Protein AF-Q96AY3-2-F1 (afdb_monomer)

Secondary structure (DSSP, 8-state):
-EEEEEEEETT--EEEETGGGTS-EE--SSSSSS-HHHHHHHTTPPTT-EEEEEE-GGGTTTTT-BS-TTTTSSS-PPPP-------------------PPPPPP----------PPPPPP----TTTT-B-TTPPEEEEEEEEE---TT---EEEEEE--SS-TT----TT-EEEEEEEEEETTS-EEEEGGGGTSPEEEETTSSSS-HHHHHHHTTPPTT-EEEEEE-GGGTTTTT-BTTB-TTPPEEEEEEEEEEE----TT-SEEESSPPPTTHHHHH-SS-SS-B-HHHHHHHHHHHHHTTSEEEPTTS-HHHHHHHHHHHH-SS-SS-B-TTT---HHHHHHHHHHH--

pLDDT: mean 82.96, std 22.29, range [25.22, 98.56]

Structure (mmCIF, N/CA/C/O backbone):
data_AF-Q96AY3-2-F1
#
_entry.id   AF-Q96AY3-2-F1
#
loop_
_atom_site.group_PDB
_atom_site.id
_atom_site.type_symbol
_atom_site.label_atom_id
_atom_site.label_alt_id
_atom_site.label_comp_id
_atom_site.label_asym_id
_atom_site.label_entity_id
_atom_site.label_seq_id
_atom_site.pdbx_PDB_ins_code
_atom_site.Cartn_x
_atom_site.Cartn_y
_atom_site.Cartn_z
_atom_site.occupancy
_atom_site.B_iso_or_equiv
_atom_site.auth_seq_id
_atom_site.auth_comp_id
_atom_site.auth_asym_id
_atom_site.auth_atom_id
_atom_site.pdbx_PDB_model_num
ATOM 1 N N . MET A 1 1 ? 14.102 4.004 -14.393 1.00 90.12 1 MET A N 1
ATOM 2 C CA . MET A 1 1 ? 13.598 4.694 -15.604 1.00 90.12 1 MET A CA 1
ATOM 3 C C . MET A 1 1 ? 12.877 3.686 -16.476 1.00 90.12 1 MET A C 1
ATOM 5 O O . MET A 1 1 ? 13.429 2.615 -16.715 1.00 90.12 1 MET A O 1
ATOM 9 N N . ARG A 1 2 ? 11.679 4.044 -16.942 1.00 91.56 2 ARG A N 1
ATOM 10 C CA . ARG A 1 2 ? 10.828 3.255 -17.833 1.00 91.56 2 ARG A CA 1
ATOM 11 C C . ARG A 1 2 ? 10.729 3.949 -19.186 1.00 91.56 2 ARG A C 1
ATOM 13 O O . ARG A 1 2 ? 10.340 5.114 -19.254 1.00 91.56 2 ARG A O 1
ATOM 20 N N . TYR A 1 3 ? 11.083 3.266 -20.269 1.00 93.38 3 TYR A N 1
ATOM 21 C CA . TYR A 1 3 ? 11.048 3.867 -21.603 1.00 93.38 3 TYR A CA 1
ATOM 22 C C . TYR A 1 3 ? 10.718 2.865 -22.706 1.00 93.38 3 TYR A C 1
ATOM 24 O O . TYR A 1 3 ? 10.969 1.665 -22.594 1.00 93.38 3 TYR A O 1
ATOM 32 N N . HIS A 1 4 ? 10.186 3.368 -23.815 1.00 94.56 4 HIS A N 1
ATOM 33 C CA . HIS A 1 4 ? 10.152 2.626 -25.066 1.00 94.56 4 HIS A CA 1
ATOM 34 C C . HIS A 1 4 ? 11.310 3.021 -25.982 1.00 94.56 4 HIS A C 1
ATOM 36 O O . HIS A 1 4 ? 11.779 4.155 -25.933 1.00 94.56 4 HIS A O 1
ATOM 42 N N . TYR A 1 5 ? 11.763 2.109 -26.843 1.00 95.25 5 TYR A N 1
ATOM 43 C CA . TYR A 1 5 ? 12.797 2.413 -27.826 1.00 95.25 5 TYR A CA 1
ATOM 44 C C . TYR A 1 5 ? 12.652 1.618 -29.123 1.00 95.25 5 TYR A C 1
ATOM 46 O O . TYR A 1 5 ? 12.090 0.523 -29.138 1.00 95.25 5 TYR A O 1
ATOM 54 N N . ASN A 1 6 ? 13.240 2.171 -30.183 1.00 95.25 6 ASN A N 1
ATOM 55 C CA . ASN A 1 6 ? 13.595 1.481 -31.422 1.00 95.25 6 ASN A CA 1
ATOM 56 C C . ASN A 1 6 ? 15.104 1.633 -31.650 1.00 95.25 6 ASN A C 1
ATOM 58 O O . ASN A 1 6 ? 15.589 2.764 -31.724 1.00 95.25 6 ASN A O 1
ATOM 62 N N . GLY A 1 7 ? 15.823 0.518 -31.749 1.00 94.69 7 GLY A N 1
ATOM 63 C CA . GLY A 1 7 ? 17.245 0.445 -32.071 1.00 94.69 7 GLY A CA 1
ATOM 64 C C . GLY A 1 7 ? 17.452 0.095 -33.542 1.00 94.69 7 GLY A C 1
ATOM 65 O O . GLY A 1 7 ? 16.872 -0.865 -34.047 1.00 94.69 7 GLY A O 1
ATOM 66 N N . SER A 1 8 ? 18.265 0.889 -34.235 1.00 94.62 8 SER A N 1
ATOM 67 C CA . SER A 1 8 ? 18.569 0.720 -35.658 1.00 94.62 8 SER A CA 1
ATOM 68 C C . SER A 1 8 ? 20.039 0.985 -35.971 1.00 94.62 8 SER A C 1
ATOM 70 O O . SER A 1 8 ? 20.708 1.732 -35.254 1.00 94.62 8 SER A O 1
ATOM 72 N N . LEU A 1 9 ? 20.547 0.382 -37.041 1.00 94.62 9 LEU A N 1
ATOM 73 C CA . LEU A 1 9 ? 21.847 0.721 -37.621 1.00 94.62 9 LEU A CA 1
ATOM 74 C C . LEU A 1 9 ? 21.761 2.057 -38.385 1.00 94.62 9 LEU A C 1
ATOM 76 O O . LEU A 1 9 ? 20.674 2.582 -38.631 1.00 94.62 9 LEU A O 1
ATOM 80 N N . MET A 1 10 ? 22.906 2.624 -38.787 1.00 92.44 10 MET A N 1
ATOM 81 C CA . MET A 1 10 ? 22.923 3.892 -39.541 1.00 92.44 10 MET A CA 1
ATOM 82 C C . MET A 1 10 ? 22.196 3.843 -40.889 1.00 92.44 10 MET A C 1
ATOM 84 O O . MET A 1 10 ? 21.736 4.883 -41.354 1.00 92.44 10 MET A O 1
ATOM 88 N N . ASP A 1 11 ? 22.080 2.665 -41.501 1.00 91.81 11 ASP A N 1
ATOM 89 C CA . ASP A 1 11 ? 21.325 2.454 -42.741 1.00 91.81 11 ASP A CA 1
ATOM 90 C C . ASP A 1 11 ? 19.802 2.345 -42.520 1.00 91.81 11 ASP A C 1
ATOM 92 O O . ASP A 1 11 ? 19.044 2.252 -43.483 1.00 91.81 11 ASP A O 1
ATOM 96 N N . GLY A 1 12 ? 19.346 2.403 -41.263 1.00 92.44 12 GLY A N 1
ATOM 97 C CA . GLY A 1 12 ? 17.942 2.296 -40.874 1.00 92.44 12 GLY A CA 1
ATOM 98 C C . GLY A 1 12 ? 17.477 0.875 -40.553 1.00 92.44 12 GLY A C 1
ATOM 99 O O . GLY A 1 12 ? 16.329 0.716 -40.138 1.00 92.44 12 GLY A O 1
ATOM 100 N N . THR A 1 13 ? 18.337 -0.140 -40.686 1.00 91.69 13 THR A N 1
ATOM 101 C CA . THR A 1 13 ? 18.004 -1.529 -40.341 1.00 91.69 13 THR A CA 1
ATOM 102 C C . THR A 1 13 ? 17.652 -1.624 -38.860 1.00 91.69 13 THR A C 1
ATOM 104 O O . THR A 1 13 ? 18.501 -1.378 -38.001 1.00 91.69 13 THR A O 1
ATOM 107 N N . LEU A 1 14 ? 16.394 -1.945 -38.552 1.00 91.69 14 LEU A N 1
ATOM 108 C CA . LEU A 1 14 ? 15.919 -2.148 -37.184 1.00 91.69 14 LEU A CA 1
ATOM 109 C C . LEU A 1 14 ? 16.492 -3.460 -36.638 1.00 91.69 14 LEU A C 1
ATOM 111 O O . LEU A 1 14 ? 16.356 -4.495 -37.284 1.00 91.69 14 LEU A O 1
ATOM 115 N N . PHE A 1 15 ? 17.082 -3.413 -35.446 1.00 90.12 15 PHE A N 1
ATOM 116 C CA . PHE A 1 15 ? 17.648 -4.593 -34.788 1.00 90.12 15 PHE A CA 1
ATOM 117 C C . PHE A 1 15 ? 16.942 -4.950 -33.471 1.00 90.12 15 PHE A C 1
ATOM 119 O O . PHE A 1 15 ? 16.908 -6.104 -33.074 1.00 90.12 15 PHE A O 1
ATOM 126 N N . ASP A 1 16 ? 16.339 -3.978 -32.777 1.00 90.12 16 ASP A N 1
ATOM 127 C CA . ASP A 1 16 ? 15.536 -4.244 -31.577 1.00 90.12 16 ASP A CA 1
ATOM 128 C C . ASP A 1 16 ? 14.473 -3.153 -31.400 1.00 90.12 16 ASP A C 1
ATOM 130 O O . ASP A 1 16 ? 14.644 -1.999 -31.801 1.00 90.12 16 ASP A O 1
ATOM 134 N N . SER A 1 17 ? 13.350 -3.507 -30.793 1.00 91.88 17 SER A N 1
ATOM 135 C CA . SER A 1 17 ? 12.282 -2.582 -30.449 1.00 91.88 17 SER A CA 1
ATOM 136 C C . SER A 1 17 ? 11.531 -3.078 -29.227 1.00 91.88 17 SER A C 1
ATOM 138 O O . SER A 1 17 ? 10.990 -4.186 -29.220 1.00 91.88 17 SER A O 1
ATOM 140 N N . SER A 1 18 ? 11.393 -2.233 -28.207 1.00 92.31 18 SER A N 1
ATOM 141 C CA . SER A 1 18 ? 10.544 -2.578 -27.063 1.00 92.31 18 SER A CA 1
ATOM 142 C C . SER A 1 18 ? 9.052 -2.576 -27.416 1.00 92.31 18 SER A C 1
ATOM 144 O O . SER A 1 18 ? 8.284 -3.331 -26.822 1.00 92.31 18 SER A O 1
ATOM 146 N N . TYR A 1 19 ? 8.639 -1.821 -28.440 1.00 90.06 19 TYR A N 1
ATOM 147 C CA . TYR A 1 19 ? 7.264 -1.854 -28.945 1.00 90.06 19 TYR A CA 1
ATOM 148 C C . TYR A 1 19 ? 6.890 -3.227 -29.512 1.00 90.06 19 TYR A C 1
ATOM 150 O O . TYR A 1 19 ? 5.775 -3.690 -29.289 1.00 90.06 19 TYR A O 1
ATOM 158 N N . SER A 1 20 ? 7.827 -3.916 -30.177 1.00 88.31 20 SER A N 1
ATOM 159 C CA . SER A 1 20 ? 7.588 -5.269 -30.709 1.00 88.31 20 SER A CA 1
A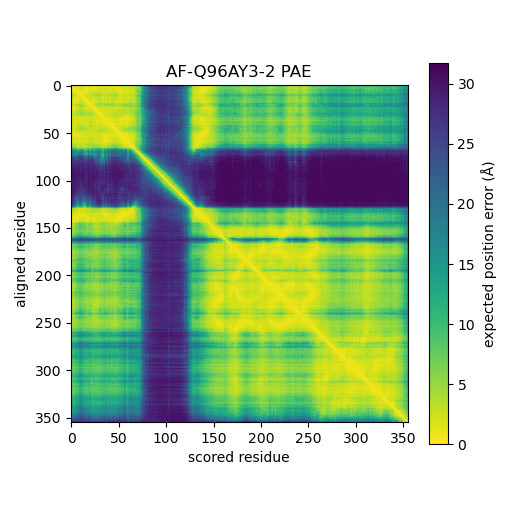TOM 160 C C . SER A 1 20 ? 7.266 -6.298 -29.617 1.00 88.31 20 SER A C 1
ATOM 162 O O . SER A 1 20 ? 6.549 -7.265 -29.860 1.00 88.31 20 SER A O 1
ATOM 164 N N . ARG A 1 21 ? 7.751 -6.056 -28.393 1.00 85.62 21 ARG A N 1
ATOM 165 C CA . ARG A 1 21 ? 7.545 -6.913 -27.219 1.00 85.62 21 ARG A CA 1
ATOM 166 C C . ARG A 1 21 ? 6.370 -6.467 -26.348 1.00 85.62 21 ARG A C 1
ATOM 168 O O . ARG A 1 21 ? 6.148 -7.072 -25.305 1.00 85.62 21 ARG A O 1
ATOM 175 N N . ASN A 1 22 ? 5.673 -5.397 -26.733 1.00 85.69 22 ASN A N 1
ATOM 176 C CA . ASN A 1 22 ? 4.565 -4.803 -25.987 1.00 85.69 22 ASN A CA 1
ATOM 177 C C . ASN A 1 22 ? 4.867 -4.565 -24.490 1.00 85.69 22 ASN A C 1
ATOM 179 O O . ASN A 1 22 ? 3.995 -4.717 -23.637 1.00 85.69 22 ASN A O 1
ATOM 183 N N . HIS A 1 23 ? 6.115 -4.220 -24.161 1.00 85.44 23 HIS A N 1
ATOM 184 C CA . HIS A 1 23 ? 6.513 -3.836 -22.808 1.00 85.44 23 HIS A CA 1
ATOM 185 C C . HIS A 1 23 ? 7.578 -2.742 -22.862 1.00 85.44 23 HIS A C 1
ATOM 187 O O . HIS A 1 23 ? 8.339 -2.625 -23.827 1.00 85.44 23 HIS A O 1
ATOM 193 N N . THR A 1 24 ? 7.618 -1.915 -21.826 1.00 89.44 24 THR A N 1
ATOM 194 C CA . THR A 1 24 ? 8.660 -0.908 -21.648 1.00 89.44 24 THR A CA 1
ATOM 195 C C . THR A 1 24 ? 9.958 -1.559 -21.212 1.00 89.44 24 THR A C 1
ATOM 197 O O . THR A 1 24 ? 9.963 -2.586 -20.546 1.00 89.44 24 THR A O 1
ATOM 200 N N . TYR A 1 25 ? 11.073 -0.927 -21.541 1.00 90.31 25 TYR A N 1
ATOM 201 C CA . TYR A 1 25 ? 12.346 -1.290 -20.962 1.00 90.31 25 TYR A CA 1
ATOM 202 C C . TYR A 1 25 ? 12.570 -0.519 -19.659 1.00 90.31 25 TYR A C 1
ATOM 204 O O . TYR A 1 25 ? 12.457 0.711 -19.635 1.00 90.31 25 TYR A O 1
ATOM 212 N N . ASN A 1 26 ? 12.888 -1.248 -18.590 1.00 89.00 26 ASN A N 1
ATOM 213 C CA . ASN A 1 26 ? 13.019 -0.708 -17.241 1.00 89.00 26 ASN A CA 1
ATOM 214 C C . ASN A 1 26 ? 14.464 -0.912 -16.767 1.00 89.00 26 ASN A C 1
ATOM 216 O O . ASN A 1 26 ? 14.963 -2.033 -16.771 1.00 89.00 26 ASN A O 1
ATOM 220 N N . THR A 1 27 ? 15.149 0.163 -16.373 1.00 88.94 27 THR A 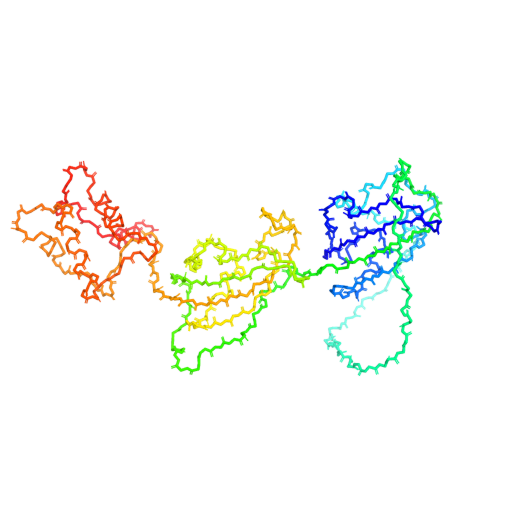N 1
ATOM 221 C CA . THR A 1 27 ? 16.542 0.097 -15.888 1.00 88.94 27 THR A CA 1
ATOM 222 C C . THR A 1 27 ? 16.879 1.241 -14.936 1.00 88.94 27 THR A C 1
ATOM 224 O O . THR A 1 27 ? 16.192 2.269 -14.901 1.00 88.94 27 THR A O 1
ATOM 227 N N . TYR A 1 28 ? 17.988 1.099 -14.216 1.00 87.94 28 TYR A N 1
ATOM 228 C CA . TYR A 1 28 ? 18.661 2.197 -13.529 1.00 87.94 28 TYR A CA 1
ATOM 229 C C . TYR A 1 28 ? 19.645 2.883 -14.483 1.00 87.94 28 TYR A C 1
ATOM 231 O O . TYR A 1 28 ? 20.376 2.206 -15.208 1.00 87.94 28 TYR A O 1
ATOM 239 N N . ILE A 1 29 ? 19.645 4.217 -14.480 1.00 90.44 29 ILE A N 1
ATOM 240 C CA . ILE A 1 29 ? 20.581 5.041 -15.255 1.00 90.44 29 ILE A CA 1
ATOM 241 C C . ILE A 1 29 ? 21.778 5.398 -14.369 1.00 90.44 29 ILE A C 1
ATOM 243 O O . ILE A 1 29 ? 21.609 5.706 -13.190 1.00 90.44 29 ILE A O 1
ATOM 247 N N . GLY A 1 30 ? 22.982 5.338 -14.928 1.00 88.25 30 GLY A N 1
ATOM 248 C CA . GLY A 1 30 ? 24.260 5.596 -14.267 1.00 88.25 30 GLY A CA 1
ATOM 249 C C . GLY A 1 30 ? 24.847 4.397 -13.520 1.00 88.25 30 GLY A C 1
ATOM 250 O O . GLY A 1 30 ? 25.863 4.552 -12.847 1.00 88.25 30 GLY A O 1
ATOM 251 N N . GLN A 1 31 ? 24.227 3.214 -13.606 1.00 87.62 31 GLN A N 1
ATOM 252 C CA . GLN A 1 31 ? 24.682 2.001 -12.906 1.00 87.62 31 GLN A CA 1
ATOM 253 C C . GLN A 1 31 ? 25.376 0.980 -13.821 1.00 87.62 31 GLN A C 1
ATOM 255 O O . GLN A 1 31 ? 25.806 -0.069 -13.346 1.00 87.62 31 GLN A O 1
ATOM 260 N N . GLY A 1 32 ? 25.506 1.259 -15.124 1.00 88.06 32 GLY A N 1
ATOM 261 C CA . GLY A 1 32 ? 26.183 0.349 -16.055 1.00 88.06 32 GLY A CA 1
ATOM 262 C C . GLY A 1 32 ? 25.414 -0.943 -16.364 1.00 88.06 32 GLY A C 1
ATOM 263 O O . GLY A 1 32 ? 26.021 -1.938 -16.761 1.00 88.06 32 GLY A O 1
ATOM 264 N N . TYR A 1 33 ? 24.086 -0.943 -16.194 1.00 87.38 33 TYR A N 1
ATOM 265 C CA . TYR A 1 33 ? 23.218 -2.065 -16.588 1.00 87.38 33 TYR A CA 1
ATOM 266 C C . TYR A 1 33 ? 22.909 -2.108 -18.088 1.00 87.38 33 TYR A C 1
ATOM 268 O O . TYR A 1 33 ? 22.440 -3.126 -18.588 1.00 87.38 33 TYR A O 1
ATOM 276 N N . ILE A 1 34 ? 23.175 -1.016 -18.804 1.00 91.69 34 ILE A N 1
ATOM 277 C CA . ILE A 1 34 ? 22.989 -0.893 -20.252 1.00 91.69 34 ILE A CA 1
ATOM 278 C C . ILE A 1 34 ? 24.291 -0.444 -20.914 1.00 91.69 34 ILE A C 1
ATOM 280 O O . ILE A 1 34 ? 25.249 -0.065 -20.236 1.00 91.69 34 ILE A O 1
ATOM 284 N N . ILE A 1 35 ? 24.333 -0.474 -22.249 1.00 93.31 35 ILE A N 1
ATOM 285 C CA . ILE A 1 35 ? 25.505 -0.013 -22.999 1.00 93.31 35 ILE A CA 1
ATOM 286 C C . ILE A 1 35 ? 25.870 1.438 -22.617 1.00 93.31 35 ILE A C 1
ATOM 288 O O . ILE A 1 35 ? 24.965 2.273 -22.490 1.00 93.31 35 ILE A O 1
ATOM 292 N N . PRO A 1 36 ? 27.169 1.774 -22.467 1.00 94.75 36 PRO A N 1
ATOM 293 C CA . PRO A 1 36 ? 27.601 3.071 -21.942 1.00 94.75 36 PRO A CA 1
ATOM 294 C C . PRO A 1 36 ? 26.998 4.283 -22.659 1.00 94.75 36 PRO A C 1
ATOM 296 O O . PRO A 1 36 ? 26.671 5.279 -22.023 1.00 94.75 36 PRO A O 1
ATOM 299 N N . GLY A 1 37 ? 26.815 4.203 -23.979 1.00 95.81 37 GLY A N 1
ATOM 300 C CA . GLY A 1 37 ? 26.266 5.308 -24.764 1.00 95.81 37 GLY A CA 1
ATOM 301 C C . GLY A 1 37 ? 24.780 5.550 -24.531 1.00 95.81 37 GLY A C 1
ATOM 302 O O . GLY A 1 37 ? 24.332 6.689 -24.626 1.00 95.81 37 GLY A O 1
ATOM 303 N N . MET A 1 38 ? 24.019 4.508 -24.189 1.00 95.19 38 MET A N 1
ATOM 304 C CA . MET A 1 38 ? 22.623 4.666 -23.787 1.00 95.19 38 MET A CA 1
ATOM 305 C C . MET A 1 38 ? 22.556 5.235 -22.371 1.00 95.19 38 MET A C 1
ATOM 307 O O . MET A 1 38 ? 21.770 6.142 -22.120 1.00 95.19 38 MET A O 1
ATOM 311 N N . ASP A 1 39 ? 23.423 4.759 -21.473 1.00 94.44 39 ASP A N 1
ATOM 312 C CA . ASP A 1 39 ? 23.485 5.250 -20.096 1.00 94.44 39 ASP A CA 1
ATOM 313 C C . ASP A 1 39 ? 23.806 6.752 -20.057 1.00 94.44 39 ASP A C 1
ATOM 315 O O . ASP A 1 39 ? 23.098 7.528 -19.423 1.00 94.44 39 ASP A O 1
ATOM 319 N N . GLN A 1 40 ? 24.802 7.188 -20.836 1.00 94.88 40 GLN A N 1
ATOM 320 C CA . GLN A 1 40 ? 25.116 8.607 -21.034 1.00 94.88 40 GLN A CA 1
ATOM 321 C C . GLN A 1 40 ? 23.988 9.354 -21.758 1.00 94.88 40 GLN A C 1
ATOM 323 O O . GLN A 1 40 ? 23.612 10.450 -21.354 1.00 94.88 40 GLN A O 1
ATOM 328 N N . GLY A 1 41 ? 23.428 8.769 -22.820 1.00 94.88 41 GLY A N 1
ATOM 329 C CA . GLY A 1 41 ? 22.408 9.411 -23.648 1.00 94.88 41 GLY A CA 1
ATOM 330 C C . GLY A 1 41 ? 21.069 9.639 -22.942 1.00 94.88 41 GLY A C 1
ATOM 331 O O . GLY A 1 41 ? 20.315 10.520 -23.356 1.00 94.88 41 GLY A O 1
ATOM 332 N N . LEU A 1 42 ? 20.768 8.885 -21.882 1.00 94.62 42 LEU A N 1
ATOM 333 C CA . LEU A 1 42 ? 19.544 9.018 -21.082 1.00 94.62 42 LEU A CA 1
ATOM 334 C C . LEU A 1 42 ? 19.709 9.892 -19.834 1.00 94.62 42 LEU A C 1
ATOM 336 O O . LEU A 1 42 ? 18.709 10.251 -19.211 1.00 94.62 42 LEU A O 1
ATOM 340 N N . GLN A 1 43 ? 20.933 10.280 -19.473 1.00 92.81 43 GLN A N 1
ATOM 341 C CA . GLN A 1 43 ? 21.139 11.241 -18.390 1.00 92.81 43 GLN A CA 1
ATOM 342 C C . GLN A 1 43 ? 20.462 12.579 -18.724 1.00 92.81 43 GLN A C 1
ATOM 344 O O . GLN A 1 43 ? 20.509 13.066 -19.857 1.00 92.81 43 GLN A O 1
ATOM 349 N N . GLY A 1 44 ? 19.773 13.151 -17.734 1.00 91.69 44 GLY A N 1
ATOM 350 C CA . GLY A 1 44 ? 19.028 14.402 -17.890 1.00 91.69 44 GLY A CA 1
ATOM 351 C C . GLY A 1 44 ? 17.836 14.324 -18.850 1.00 91.69 44 GLY A C 1
ATOM 352 O O . GLY A 1 44 ? 17.440 15.351 -19.391 1.00 91.69 44 GLY A O 1
ATOM 353 N N . ALA A 1 45 ? 17.301 13.133 -19.139 1.00 93.00 45 ALA A N 1
ATOM 354 C CA . ALA A 1 45 ? 16.051 13.008 -19.887 1.00 93.00 45 ALA A CA 1
ATOM 355 C C . ALA A 1 45 ? 14.833 13.366 -19.027 1.00 93.00 45 ALA A C 1
ATOM 357 O O . ALA A 1 45 ? 14.753 12.979 -17.860 1.00 93.00 45 ALA A O 1
ATOM 358 N N . CYS A 1 46 ? 13.877 14.080 -19.617 1.00 90.38 46 CYS A N 1
ATOM 359 C CA . CYS A 1 46 ? 12.617 14.432 -18.971 1.00 90.38 46 CYS A CA 1
ATOM 360 C C . CYS A 1 46 ? 11.537 13.359 -19.196 1.00 90.38 46 CYS A C 1
ATOM 362 O O . CYS A 1 46 ? 11.552 12.619 -20.180 1.00 90.38 46 CYS A O 1
ATOM 364 N N . MET A 1 47 ? 10.554 13.306 -18.293 1.00 89.00 47 MET A N 1
ATOM 365 C CA . MET A 1 47 ? 9.321 12.531 -18.489 1.00 89.00 47 MET A CA 1
ATOM 366 C C . MET A 1 47 ? 8.627 12.938 -19.793 1.00 89.00 47 MET A C 1
ATOM 368 O O . MET A 1 47 ? 8.511 14.127 -20.086 1.00 89.00 47 MET A O 1
ATOM 372 N N . GLY A 1 48 ? 8.186 11.956 -20.582 1.00 89.38 48 GLY A N 1
ATOM 373 C CA . GLY A 1 48 ? 7.559 12.171 -21.889 1.00 89.38 48 GLY A CA 1
ATOM 374 C C . GLY A 1 48 ? 8.524 12.574 -23.012 1.00 89.38 48 GLY A C 1
ATOM 375 O O . GLY A 1 48 ? 8.106 12.700 -24.166 1.00 89.38 48 GLY A O 1
ATOM 376 N N . GLU A 1 49 ? 9.814 12.776 -22.725 1.00 93.69 49 GLU A N 1
ATOM 377 C CA . GLU A 1 49 ? 10.780 13.195 -23.736 1.00 93.69 49 GLU A CA 1
ATOM 378 C C . GLU A 1 49 ? 10.985 12.104 -24.795 1.00 93.69 49 GLU A C 1
ATOM 380 O O . GLU A 1 49 ? 11.131 10.912 -24.499 1.00 93.69 49 GLU A O 1
ATOM 385 N N . ARG A 1 50 ? 11.054 12.530 -26.059 1.00 96.06 50 ARG A N 1
ATOM 386 C CA . ARG A 1 50 ? 11.534 11.699 -27.162 1.00 96.06 50 ARG A CA 1
ATOM 387 C C . ARG A 1 50 ? 12.940 12.122 -27.548 1.00 96.06 50 ARG A C 1
ATOM 389 O O . ARG A 1 50 ? 13.148 13.258 -27.963 1.00 96.06 50 ARG A O 1
ATOM 396 N N . ARG A 1 51 ? 13.888 11.193 -27.468 1.00 95.56 51 ARG A N 1
ATOM 397 C CA . ARG A 1 51 ? 15.310 11.454 -27.703 1.00 95.56 51 ARG A CA 1
ATOM 398 C C . ARG A 1 51 ? 15.853 10.522 -28.780 1.00 95.56 51 ARG A C 1
ATOM 400 O O . ARG A 1 51 ? 15.595 9.322 -28.756 1.00 95.56 51 ARG A O 1
ATOM 407 N N . ARG A 1 52 ? 16.624 11.066 -29.724 1.00 97.38 52 ARG A N 1
ATOM 408 C CA . ARG A 1 52 ? 17.403 10.278 -30.688 1.00 97.38 52 ARG A CA 1
ATOM 409 C C . ARG A 1 52 ? 18.858 10.246 -30.239 1.00 97.38 52 ARG A C 1
ATOM 411 O O . ARG A 1 52 ? 19.518 11.280 -30.228 1.00 97.38 52 ARG A O 1
ATOM 418 N N . ILE A 1 53 ? 19.355 9.067 -29.893 1.00 97.00 53 ILE A N 1
ATOM 419 C CA . ILE A 1 53 ? 20.701 8.853 -29.361 1.00 97.00 53 ILE A CA 1
ATOM 420 C C . ILE A 1 53 ? 21.519 8.129 -30.432 1.00 97.00 53 ILE A C 1
ATOM 422 O O . ILE A 1 53 ? 21.148 7.042 -30.870 1.00 97.00 53 ILE A O 1
ATOM 426 N N . THR A 1 54 ? 22.618 8.746 -30.870 1.00 97.69 54 THR A N 1
ATOM 427 C CA . THR A 1 54 ? 23.573 8.139 -31.810 1.00 97.69 54 THR A CA 1
ATOM 428 C C . THR A 1 54 ? 24.788 7.670 -31.024 1.00 97.69 54 THR A C 1
ATOM 430 O O . THR A 1 54 ? 25.480 8.488 -30.423 1.00 97.69 54 THR A O 1
ATOM 433 N N . ILE A 1 55 ? 25.027 6.361 -31.003 1.00 96.81 55 ILE A N 1
ATOM 434 C CA . ILE A 1 55 ? 26.025 5.729 -30.142 1.00 96.81 55 ILE A CA 1
ATOM 435 C C . ILE A 1 55 ? 27.181 5.200 -31.000 1.00 96.81 55 ILE A C 1
ATOM 437 O O . ILE A 1 55 ? 26.963 4.302 -31.821 1.00 96.81 55 ILE A O 1
ATOM 441 N N . PRO A 1 56 ? 28.411 5.718 -30.826 1.00 97.38 56 PRO A N 1
ATOM 442 C CA . PRO A 1 56 ? 29.583 5.190 -31.509 1.00 97.38 56 PRO A CA 1
ATOM 443 C C . PRO A 1 56 ? 29.973 3.805 -30.961 1.00 97.38 56 PRO A C 1
ATOM 445 O O . PRO A 1 56 ? 29.657 3.486 -29.812 1.00 97.38 56 PRO A O 1
ATOM 448 N N . PRO A 1 57 ? 30.732 2.992 -31.719 1.00 94.88 57 PRO A N 1
ATOM 449 C CA . PRO A 1 57 ? 30.964 1.589 -31.369 1.00 94.88 57 PRO A CA 1
ATOM 450 C C . PRO A 1 57 ? 31.618 1.377 -30.000 1.00 94.88 57 PRO A C 1
ATOM 452 O O . PRO A 1 57 ? 31.249 0.454 -29.279 1.00 94.88 57 PRO A O 1
ATOM 455 N N . HIS A 1 58 ? 32.545 2.256 -29.602 1.00 95.25 58 HIS A N 1
ATOM 456 C CA . HIS A 1 58 ? 33.250 2.179 -28.314 1.00 95.25 58 HIS A CA 1
ATOM 457 C C . HIS A 1 58 ? 32.348 2.429 -27.089 1.00 95.25 58 HIS A C 1
ATOM 459 O O . HIS A 1 58 ? 32.752 2.128 -25.970 1.00 95.25 58 HIS A O 1
ATOM 465 N N . LEU A 1 59 ? 31.134 2.954 -27.292 1.00 95.56 59 LEU A N 1
ATOM 466 C CA . LEU A 1 59 ? 30.090 3.104 -26.271 1.00 95.56 59 LEU A CA 1
ATOM 467 C C . LEU A 1 59 ? 28.932 2.098 -26.459 1.00 95.56 59 LEU A C 1
ATOM 469 O O . LEU A 1 59 ? 27.913 2.202 -25.773 1.00 95.56 59 LEU A O 1
ATOM 473 N N . ALA A 1 60 ? 29.079 1.145 -27.387 1.00 93.94 60 ALA A N 1
ATOM 474 C CA . ALA A 1 60 ? 28.126 0.083 -27.713 1.00 93.94 60 ALA A CA 1
ATOM 475 C C . ALA A 1 60 ? 28.807 -1.304 -27.669 1.00 93.94 60 ALA A C 1
ATOM 477 O O . ALA A 1 60 ? 29.280 -1.711 -26.612 1.00 93.94 60 ALA A O 1
ATOM 478 N N . TYR A 1 61 ? 28.858 -2.032 -28.795 1.00 91.81 61 TYR A N 1
ATOM 479 C CA . TYR A 1 61 ? 29.371 -3.412 -28.891 1.00 91.81 61 TYR A CA 1
ATOM 480 C C . TYR A 1 61 ? 30.813 -3.513 -29.431 1.00 91.81 61 TYR A C 1
ATOM 482 O O . TYR A 1 61 ? 31.297 -4.602 -29.738 1.00 91.81 61 TYR A O 1
ATOM 490 N N . GLY A 1 62 ? 31.518 -2.384 -29.539 1.00 91.94 62 GLY A N 1
ATOM 491 C CA . GLY A 1 62 ? 32.928 -2.328 -29.923 1.00 91.94 62 GLY A CA 1
ATOM 492 C C . GLY A 1 62 ? 33.222 -2.839 -31.336 1.00 91.94 62 GLY A C 1
ATOM 493 O O . GLY A 1 62 ? 32.351 -2.898 -32.203 1.00 91.94 62 GLY A O 1
ATOM 494 N N . GLU A 1 63 ? 34.481 -3.204 -31.568 1.00 93.38 63 GLU A N 1
ATOM 495 C CA . GLU A 1 63 ? 34.972 -3.684 -32.869 1.00 93.38 63 GLU A CA 1
ATOM 496 C C . GLU A 1 63 ? 34.448 -5.076 -33.241 1.00 93.38 63 GLU A C 1
ATOM 498 O O . GLU A 1 63 ? 34.391 -5.409 -34.420 1.00 93.38 63 GLU A O 1
ATOM 503 N N . ASN A 1 64 ? 34.028 -5.875 -32.255 1.00 90.75 64 ASN A N 1
ATOM 504 C CA . ASN A 1 64 ? 33.560 -7.244 -32.480 1.00 90.75 64 ASN A CA 1
ATOM 505 C C . ASN A 1 64 ? 32.063 -7.318 -32.808 1.00 90.75 64 ASN A C 1
ATOM 507 O O . ASN A 1 64 ? 31.645 -8.231 -33.518 1.00 90.75 64 ASN A O 1
ATOM 511 N N . GLY A 1 65 ? 31.258 -6.370 -32.318 1.00 89.69 65 GLY A N 1
ATOM 512 C CA . GLY A 1 65 ? 29.806 -6.442 -32.448 1.00 89.69 65 GLY A CA 1
ATOM 513 C C . GLY A 1 65 ? 29.203 -7.526 -31.548 1.00 89.69 65 GLY A C 1
ATOM 514 O O . GLY A 1 65 ? 29.819 -7.962 -30.575 1.00 89.69 65 GLY A O 1
ATOM 515 N N . THR A 1 66 ? 27.982 -7.959 -31.858 1.00 87.81 66 THR A N 1
ATOM 516 C CA . THR A 1 66 ? 27.335 -9.099 -31.192 1.00 87.81 66 THR A CA 1
ATOM 517 C C . THR A 1 66 ? 26.428 -9.853 -32.160 1.00 87.81 66 THR A C 1
ATOM 519 O O . THR A 1 66 ? 25.730 -9.244 -32.966 1.00 87.81 66 THR A O 1
ATOM 522 N N . ASP A 1 67 ? 26.406 -11.180 -32.051 1.00 82.12 67 ASP A N 1
ATOM 523 C CA . ASP A 1 67 ? 25.455 -12.050 -32.759 1.00 82.12 67 ASP A CA 1
ATOM 524 C C . ASP A 1 67 ? 24.160 -12.277 -31.954 1.00 82.12 67 ASP A C 1
ATOM 526 O O . ASP A 1 67 ? 23.319 -13.094 -32.324 1.00 82.12 67 ASP A O 1
ATOM 530 N N . SER A 1 68 ? 24.015 -11.623 -30.799 1.00 72.06 68 SER A N 1
ATOM 531 C CA . SER A 1 68 ? 22.849 -11.772 -29.928 1.00 72.06 68 SER A CA 1
ATOM 532 C C . SER A 1 68 ? 22.573 -10.483 -29.162 1.00 72.06 68 SER A C 1
ATOM 534 O O . SER A 1 68 ? 23.353 -10.071 -28.293 1.00 72.06 68 SER A O 1
ATOM 536 N N . ILE A 1 69 ? 21.420 -9.869 -29.425 1.00 67.25 69 ILE A N 1
ATOM 537 C CA . ILE A 1 69 ? 20.900 -8.716 -28.673 1.00 67.25 69 ILE A CA 1
ATOM 538 C C . ILE A 1 69 ? 20.190 -9.218 -27.402 1.00 67.25 69 ILE A C 1
ATOM 540 O O . ILE A 1 69 ? 19.038 -8.925 -27.117 1.00 67.25 69 ILE A O 1
ATOM 544 N N . GLY A 1 70 ? 20.893 -10.030 -26.610 1.00 54.84 70 GLY A N 1
ATOM 545 C CA . GLY A 1 70 ? 20.427 -10.451 -25.283 1.00 54.84 70 GLY A CA 1
ATOM 546 C C . GLY A 1 70 ? 20.778 -9.432 -24.199 1.00 54.84 70 GLY A C 1
ATOM 547 O O . GLY A 1 70 ? 20.093 -9.327 -23.192 1.00 54.84 70 GLY A O 1
ATOM 548 N N . PHE A 1 71 ? 21.825 -8.629 -24.414 1.00 49.25 71 PHE A N 1
ATOM 549 C CA . PHE A 1 71 ? 22.415 -7.779 -23.372 1.00 49.25 71 PHE A CA 1
ATOM 550 C C . PHE A 1 71 ? 21.669 -6.484 -23.072 1.00 49.25 71 PHE A C 1
ATOM 552 O O . PHE A 1 71 ? 22.007 -5.814 -22.101 1.00 49.25 71 PHE A O 1
ATOM 559 N N . LEU A 1 72 ? 20.641 -6.137 -23.847 1.00 51.88 72 LEU A N 1
ATOM 560 C CA . LEU A 1 72 ? 19.699 -5.146 -23.347 1.00 51.88 72 LEU A CA 1
ATOM 561 C C . LEU A 1 72 ? 18.819 -5.773 -22.261 1.00 51.88 72 LEU A C 1
ATOM 563 O O . LEU A 1 72 ? 18.388 -5.056 -21.390 1.00 51.88 72 LEU A O 1
ATOM 567 N N . GLN A 1 73 ? 18.620 -7.086 -22.171 1.00 44.50 73 GLN A N 1
ATOM 568 C CA . GLN A 1 73 ? 17.749 -7.693 -21.158 1.00 44.50 73 GLN A CA 1
ATOM 569 C C . GLN A 1 73 ? 18.479 -7.950 -19.823 1.00 44.50 73 GLN A C 1
ATOM 571 O O . GLN A 1 73 ? 18.879 -9.065 -19.527 1.00 44.50 73 GLN A O 1
ATOM 576 N N . GLY A 1 74 ? 18.666 -6.902 -19.015 1.00 32.44 74 GLY A N 1
ATOM 577 C CA . GLY A 1 74 ? 18.488 -6.912 -17.550 1.00 32.44 74 GLY A CA 1
ATOM 578 C C . GLY A 1 74 ? 19.123 -7.990 -16.652 1.00 32.44 74 GLY A C 1
ATOM 579 O O . GLY A 1 74 ? 18.680 -8.113 -15.515 1.00 32.44 74 GLY A O 1
ATOM 580 N N . SER A 1 75 ? 20.132 -8.762 -17.065 1.00 29.05 75 SER A N 1
ATOM 581 C CA . SER A 1 75 ? 20.747 -9.759 -16.171 1.00 29.05 75 SER A CA 1
ATOM 582 C C . SER A 1 75 ? 22.254 -9.931 -16.382 1.00 29.05 75 SER A C 1
ATOM 584 O O . SER A 1 75 ? 22.705 -10.970 -16.854 1.00 29.05 75 SER A O 1
ATOM 586 N N . ALA A 1 76 ? 23.022 -8.890 -16.049 1.00 32.56 76 ALA A N 1
ATOM 587 C CA . ALA A 1 76 ? 24.369 -8.916 -15.449 1.00 32.56 76 ALA A CA 1
ATOM 588 C C . ALA A 1 76 ? 25.095 -7.594 -15.766 1.00 32.56 76 ALA A C 1
ATOM 590 O O . ALA A 1 76 ? 25.074 -7.161 -16.919 1.00 32.56 76 ALA A O 1
ATOM 591 N N . PRO A 1 77 ? 25.785 -6.962 -14.798 1.00 34.06 77 PRO A N 1
ATOM 592 C CA . PRO A 1 77 ? 26.633 -5.818 -15.100 1.00 34.06 77 PRO A CA 1
ATOM 593 C C . PRO A 1 77 ? 27.743 -6.254 -16.064 1.00 34.06 77 PRO A C 1
ATOM 595 O O . PRO A 1 77 ? 28.376 -7.300 -15.871 1.00 34.06 77 PRO A O 1
ATOM 598 N N . LEU A 1 78 ? 28.001 -5.446 -17.095 1.00 34.28 78 LEU A N 1
ATOM 599 C CA . LEU A 1 78 ? 29.202 -5.602 -17.909 1.00 34.28 78 LEU A CA 1
ATOM 600 C C . LEU A 1 78 ? 30.411 -5.557 -16.964 1.00 34.28 78 LEU A C 1
ATOM 602 O O . LEU A 1 78 ? 30.576 -4.607 -16.196 1.00 34.28 78 LEU A O 1
ATOM 606 N N . ARG A 1 79 ? 31.258 -6.598 -16.984 1.00 32.56 79 ARG A N 1
ATOM 607 C CA . ARG A 1 79 ? 32.532 -6.561 -16.250 1.00 32.56 79 ARG A CA 1
ATOM 608 C C . ARG A 1 79 ? 33.296 -5.318 -16.716 1.00 32.56 79 ARG A C 1
ATOM 610 O O . ARG A 1 79 ? 33.397 -5.123 -17.929 1.00 32.56 79 ARG A O 1
ATOM 617 N N . PRO A 1 80 ? 33.845 -4.495 -15.806 1.00 30.80 80 PRO A N 1
ATOM 618 C CA . PRO A 1 80 ? 34.587 -3.316 -16.214 1.00 30.80 80 PRO A CA 1
ATOM 619 C C . PRO A 1 80 ? 35.738 -3.746 -17.123 1.00 30.80 80 PRO A C 1
ATOM 621 O O . PRO A 1 80 ? 36.493 -4.670 -16.802 1.00 30.80 80 PRO A O 1
ATOM 624 N N . PHE A 1 81 ? 35.843 -3.086 -18.274 1.00 30.75 81 PHE A N 1
ATOM 625 C CA . PHE A 1 81 ? 36.951 -3.257 -19.199 1.00 30.75 81 PHE A CA 1
ATOM 626 C C . PHE A 1 81 ? 38.240 -2.874 -18.455 1.00 30.75 81 PHE A C 1
ATOM 628 O O . PHE A 1 81 ? 38.436 -1.717 -18.087 1.00 30.75 81 PHE A O 1
ATOM 635 N N . ARG A 1 82 ? 39.101 -3.856 -18.159 1.00 28.45 82 ARG A N 1
ATOM 636 C CA . ARG A 1 82 ? 40.431 -3.613 -17.584 1.00 28.45 82 ARG A CA 1
ATOM 637 C C . ARG A 1 82 ? 41.316 -3.012 -18.675 1.00 28.45 82 ARG A C 1
ATOM 639 O O . ARG A 1 82 ? 41.899 -3.752 -19.461 1.00 28.45 82 ARG A O 1
ATOM 646 N N . SER A 1 83 ? 41.452 -1.690 -18.707 1.00 34.38 83 SER A N 1
ATOM 647 C CA . SER A 1 83 ? 42.639 -1.070 -19.298 1.00 34.38 83 SER A CA 1
ATOM 648 C C . SER A 1 83 ? 43.810 -1.279 -18.338 1.00 34.38 83 SER A C 1
ATOM 650 O O . SER A 1 83 ? 43.736 -0.906 -17.165 1.00 34.38 83 SER A O 1
ATOM 652 N N . GLY A 1 84 ? 44.850 -1.953 -18.821 1.00 32.66 84 GLY A N 1
ATOM 653 C CA . GLY A 1 84 ? 46.073 -2.208 -18.077 1.00 32.66 84 GLY A CA 1
ATOM 654 C C . GLY A 1 84 ? 46.895 -0.949 -17.787 1.00 32.66 84 GLY A C 1
ATOM 655 O O . GLY A 1 84 ? 46.804 0.047 -18.495 1.00 32.66 84 GLY A O 1
ATOM 656 N N . GLU A 1 85 ? 47.724 -1.108 -16.752 1.00 31.02 85 GLU A N 1
ATOM 657 C CA . GLU A 1 85 ? 49.021 -0.462 -16.502 1.00 31.02 85 GLU A CA 1
ATOM 658 C C . GLU A 1 85 ? 49.060 1.014 -16.054 1.00 31.02 85 GLU A C 1
ATOM 660 O O . GLU A 1 85 ? 48.843 1.940 -16.827 1.00 31.02 85 GLU A O 1
ATOM 665 N N . GLY A 1 86 ? 49.478 1.218 -14.790 1.00 32.66 86 GLY A N 1
ATOM 666 C CA . GLY A 1 86 ? 50.154 2.447 -14.347 1.00 32.66 86 GLY A CA 1
ATOM 667 C C . GLY A 1 86 ? 49.680 3.069 -13.026 1.00 32.66 86 GLY A C 1
ATOM 668 O O . GLY A 1 86 ? 49.054 4.120 -13.033 1.00 32.66 86 GLY A O 1
ATOM 669 N N . GLN A 1 87 ? 50.033 2.477 -11.881 1.00 30.16 87 GLN A N 1
ATOM 670 C CA . GLN A 1 87 ? 50.124 3.177 -10.580 1.00 30.16 87 GLN A CA 1
ATOM 671 C C . GLN A 1 87 ? 51.591 3.646 -10.379 1.00 30.16 87 GLN A C 1
ATOM 673 O O . GLN A 1 87 ? 52.470 2.984 -10.937 1.00 30.16 87 GLN A O 1
ATOM 678 N N . PRO A 1 88 ? 51.914 4.711 -9.598 1.00 36.47 88 PRO A N 1
ATOM 679 C CA . PRO A 1 88 ? 51.689 4.668 -8.150 1.00 36.47 88 PRO A CA 1
ATOM 680 C C . PRO A 1 88 ? 51.353 5.990 -7.416 1.00 36.47 88 PRO A C 1
ATOM 682 O O . PRO A 1 88 ? 51.486 7.108 -7.898 1.00 36.47 88 PRO A O 1
ATOM 685 N N . SER A 1 89 ? 50.923 5.743 -6.181 1.00 32.94 89 SER A N 1
ATOM 686 C CA . SER A 1 89 ? 50.578 6.561 -5.012 1.00 32.94 89 SER A CA 1
ATOM 687 C C . SER A 1 89 ? 51.474 7.744 -4.612 1.00 32.94 89 SER A C 1
ATOM 689 O O . SER A 1 89 ? 52.693 7.611 -4.620 1.00 32.94 89 SER A O 1
ATOM 691 N N . LEU A 1 90 ? 50.831 8.792 -4.073 1.00 40.59 90 LEU A N 1
ATOM 692 C CA . LEU A 1 90 ? 51.198 9.710 -2.962 1.00 40.59 90 LEU A CA 1
ATOM 693 C C . LEU A 1 90 ? 50.028 10.720 -2.876 1.00 40.59 90 LEU A C 1
ATOM 695 O O . LEU A 1 90 ? 49.537 11.131 -3.915 1.00 40.59 90 LEU A O 1
ATOM 699 N N . GLY A 1 91 ? 49.456 11.184 -1.771 1.00 36.47 91 GLY A N 1
ATOM 700 C CA . GLY A 1 91 ? 49.682 11.135 -0.337 1.00 36.47 91 GLY A CA 1
ATOM 701 C C . GLY A 1 91 ? 48.546 11.971 0.301 1.00 36.47 91 GLY A C 1
ATOM 702 O O . GLY A 1 91 ? 47.842 12.705 -0.382 1.00 36.47 91 GLY A O 1
ATOM 703 N N . ARG A 1 92 ? 48.335 11.753 1.593 1.00 32.78 92 ARG A N 1
ATOM 704 C CA . ARG A 1 92 ? 47.171 12.036 2.456 1.00 32.78 92 ARG A CA 1
ATOM 705 C C . ARG A 1 92 ? 46.860 13.527 2.747 1.00 32.78 92 ARG A C 1
ATOM 707 O O . ARG A 1 92 ? 47.722 14.374 2.573 1.00 32.78 92 ARG A O 1
ATOM 714 N N . GLU A 1 93 ? 45.680 13.717 3.366 1.00 36.59 93 GLU A N 1
ATOM 715 C CA . GLU A 1 93 ? 45.107 14.898 4.072 1.00 36.59 93 GLU A CA 1
ATOM 716 C C . GLU A 1 93 ? 44.265 15.832 3.183 1.00 36.59 93 GLU A C 1
ATOM 718 O O . GLU A 1 93 ? 44.701 16.243 2.124 1.00 36.59 93 GLU A O 1
ATOM 723 N N . GLY A 1 94 ? 43.021 16.215 3.479 1.00 32.72 94 GLY A N 1
ATOM 724 C CA . GLY A 1 94 ? 42.176 16.150 4.671 1.00 32.72 94 GLY A CA 1
ATOM 725 C C . GLY A 1 94 ? 41.345 17.443 4.677 1.00 32.72 94 GLY A C 1
ATOM 726 O O . GLY A 1 94 ? 41.926 18.520 4.669 1.00 32.72 94 GLY A O 1
ATOM 727 N N . GLY A 1 95 ? 40.009 17.377 4.645 1.00 33.84 95 GLY A N 1
ATOM 728 C CA . GLY A 1 95 ? 39.184 18.592 4.721 1.00 33.84 95 GLY A CA 1
ATOM 729 C C . GLY A 1 95 ? 37.735 18.409 4.280 1.00 33.84 95 GLY A C 1
ATOM 730 O O . GLY A 1 95 ? 37.429 18.457 3.095 1.00 33.84 95 GLY A O 1
ATOM 731 N N . TYR A 1 96 ? 36.846 18.226 5.256 1.00 30.39 96 TYR A N 1
ATOM 732 C CA . TYR A 1 96 ? 35.396 18.337 5.101 1.00 30.39 96 TYR A CA 1
ATOM 733 C C . TYR A 1 96 ? 35.010 19.795 4.811 1.00 30.39 96 TYR A C 1
ATOM 735 O O . TYR A 1 96 ? 35.323 20.683 5.602 1.00 30.39 96 TYR A O 1
ATOM 743 N N . GLY A 1 97 ? 34.274 20.034 3.727 1.00 35.47 97 GLY A N 1
ATOM 744 C CA . GLY A 1 97 ? 33.677 21.329 3.409 1.00 35.47 97 GLY A CA 1
ATOM 745 C C . GLY A 1 97 ? 32.401 21.131 2.601 1.00 35.47 97 GLY A C 1
ATOM 746 O O . GLY A 1 97 ? 32.450 20.717 1.450 1.00 35.47 97 GLY A O 1
ATOM 747 N N . LYS A 1 98 ? 31.259 21.373 3.247 1.00 30.34 98 LYS A N 1
ATOM 748 C CA . LYS A 1 98 ? 29.916 21.351 2.663 1.00 30.34 98 LYS A CA 1
ATOM 749 C C . LYS A 1 98 ? 29.755 22.541 1.710 1.00 30.34 98 LYS A C 1
ATOM 751 O O . LYS A 1 98 ? 29.902 23.666 2.172 1.00 30.34 98 LYS A O 1
ATOM 756 N N . THR A 1 99 ? 29.367 22.314 0.456 1.00 35.88 99 THR A N 1
ATOM 757 C CA . THR A 1 99 ? 28.736 23.346 -0.388 1.00 35.88 99 THR A CA 1
ATOM 758 C C . THR A 1 99 ? 27.700 22.712 -1.315 1.00 35.88 99 THR A C 1
ATOM 760 O O . THR A 1 99 ? 28.026 21.819 -2.095 1.00 35.88 99 THR A O 1
ATOM 763 N N . GLU A 1 100 ? 26.453 23.170 -1.185 1.00 28.33 100 GLU A N 1
ATOM 764 C CA . GLU A 1 100 ? 25.302 22.889 -2.056 1.00 28.33 100 GLU A CA 1
ATOM 765 C C . GLU A 1 100 ? 25.570 23.336 -3.505 1.00 28.33 100 GLU A C 1
ATOM 767 O O . GLU A 1 100 ? 26.221 24.368 -3.697 1.00 28.33 100 GLU A O 1
ATOM 772 N N . PRO A 1 101 ? 25.029 22.665 -4.538 1.00 35.94 101 PRO A N 1
ATOM 773 C CA . PRO A 1 101 ? 24.924 23.267 -5.855 1.00 35.94 101 PRO A CA 1
ATOM 774 C C . PRO A 1 101 ? 23.557 23.944 -6.017 1.00 35.94 101 PRO A C 1
ATOM 776 O O . PRO A 1 101 ? 22.504 23.310 -5.968 1.00 35.94 101 PRO A O 1
ATOM 779 N N . ALA A 1 102 ? 23.602 25.258 -6.226 1.00 34.06 102 ALA A N 1
ATOM 780 C CA . ALA A 1 102 ? 22.476 26.084 -6.631 1.00 34.06 102 ALA A CA 1
ATOM 781 C C . ALA A 1 102 ? 21.989 25.714 -8.048 1.00 34.06 102 ALA A C 1
ATOM 783 O O . ALA A 1 102 ? 22.789 25.612 -8.978 1.00 34.06 102 ALA A O 1
ATOM 784 N N . TYR A 1 103 ? 20.671 25.572 -8.213 1.00 30.20 103 TYR A N 1
ATOM 785 C CA . TYR A 1 103 ? 19.987 25.542 -9.510 1.00 30.20 103 TYR A CA 1
ATOM 786 C C . TYR A 1 103 ? 20.005 26.946 -10.144 1.00 30.20 103 TYR A C 1
ATOM 788 O O . TYR A 1 103 ? 19.528 27.886 -9.501 1.00 30.20 103 TYR A O 1
ATOM 796 N N . PRO A 1 104 ? 20.471 27.134 -11.392 1.00 41.12 104 PRO A N 1
ATOM 797 C CA . PRO A 1 104 ? 20.181 28.346 -12.142 1.00 41.12 104 PRO A CA 1
ATOM 798 C C . PRO A 1 104 ? 18.835 28.220 -12.868 1.00 41.12 104 PRO A C 1
ATOM 800 O O . PRO A 1 104 ? 18.533 27.196 -13.479 1.00 41.12 104 PRO A O 1
ATOM 803 N N . GLN A 1 105 ? 18.043 29.288 -12.794 1.00 35.09 105 GLN A N 1
ATOM 804 C CA . GLN A 1 105 ? 16.801 29.481 -13.538 1.00 35.09 105 GLN A CA 1
ATOM 805 C C . GLN A 1 105 ? 17.078 29.850 -15.012 1.00 35.09 105 GLN A C 1
ATOM 807 O O . GLN A 1 105 ? 18.021 30.582 -15.309 1.00 35.09 105 GLN A O 1
ATOM 812 N N . ASP A 1 106 ? 16.220 29.321 -15.886 1.00 34.53 106 ASP A N 1
ATOM 813 C CA . ASP A 1 106 ? 15.976 29.572 -17.323 1.00 34.53 106 ASP A CA 1
ATOM 814 C C . ASP A 1 106 ? 15.909 31.063 -17.763 1.00 34.53 106 ASP A C 1
ATOM 816 O O . ASP A 1 106 ? 15.886 31.938 -16.894 1.00 34.53 106 ASP A O 1
ATOM 820 N N . PRO A 1 107 ? 15.697 31.415 -19.065 1.00 42.69 107 PRO A N 1
ATOM 821 C CA . PRO A 1 107 ? 15.702 30.611 -20.309 1.00 42.69 107 PRO A CA 1
ATOM 822 C C . PRO A 1 107 ? 16.415 31.296 -21.511 1.00 42.69 107 PRO A C 1
ATOM 824 O O . PRO A 1 107 ? 16.601 32.512 -21.548 1.00 42.69 107 PRO A O 1
ATOM 827 N N . ALA A 1 108 ? 16.691 30.555 -22.594 1.00 35.31 108 ALA A N 1
ATOM 828 C CA . ALA A 1 108 ? 16.805 31.154 -23.934 1.00 35.31 108 ALA A CA 1
ATOM 829 C C . ALA A 1 108 ? 16.395 30.176 -25.049 1.00 35.31 108 ALA A C 1
ATOM 831 O O . ALA A 1 108 ? 17.080 29.210 -25.372 1.00 35.31 108 ALA A O 1
ATOM 832 N N . VAL A 1 109 ? 15.245 30.493 -25.638 1.00 33.03 109 VAL A N 1
ATOM 833 C CA . VAL A 1 109 ? 14.600 29.896 -26.810 1.00 33.03 109 VAL A CA 1
ATOM 834 C C . VAL A 1 109 ? 15.471 30.048 -28.058 1.00 33.03 109 VAL A C 1
ATOM 836 O O . VAL A 1 109 ? 15.736 31.179 -28.447 1.00 33.03 109 VAL A O 1
ATOM 839 N N . LEU A 1 110 ? 15.803 28.953 -28.755 1.00 34.53 110 LEU A N 1
ATOM 840 C CA . LEU A 1 110 ? 16.160 28.977 -30.183 1.00 34.53 110 LEU A CA 1
ATOM 841 C C . LEU A 1 110 ? 15.755 27.662 -30.886 1.00 34.53 110 LEU A C 1
ATOM 843 O O . LEU A 1 110 ? 16.446 26.654 -30.819 1.00 34.53 110 LEU A O 1
ATOM 847 N N . GLY A 1 111 ? 14.606 27.730 -31.567 1.00 27.97 111 GLY A N 1
ATOM 848 C CA . GLY A 1 111 ? 14.272 27.070 -32.837 1.00 27.97 111 GLY A CA 1
ATOM 849 C C . GLY A 1 111 ? 14.568 25.578 -33.029 1.00 27.97 111 GLY A C 1
ATOM 850 O O . GLY A 1 111 ? 15.619 25.221 -33.550 1.00 27.97 111 GLY A O 1
ATOM 851 N N . ALA A 1 112 ? 13.561 24.728 -32.814 1.00 30.48 112 ALA A N 1
ATOM 852 C CA . ALA A 1 112 ? 13.484 23.412 -33.451 1.00 30.48 112 ALA A CA 1
ATOM 853 C C . ALA A 1 112 ? 12.389 23.437 -34.527 1.00 30.48 112 ALA A C 1
ATOM 855 O O . ALA A 1 112 ? 11.222 23.701 -34.234 1.00 30.48 112 ALA A O 1
ATOM 856 N N . SER A 1 113 ? 12.771 23.201 -35.786 1.00 29.47 113 SER A N 1
ATOM 857 C CA . SER A 1 113 ? 11.813 23.036 -36.876 1.00 29.47 113 SER A CA 1
ATOM 858 C C . SER A 1 113 ? 11.110 21.684 -36.755 1.00 29.47 113 SER A C 1
ATOM 860 O O . SER A 1 113 ? 11.719 20.643 -36.503 1.00 29.47 113 SER A O 1
ATOM 862 N N . VAL A 1 114 ? 9.793 21.715 -36.930 1.00 29.30 114 VAL A N 1
ATOM 863 C CA . VAL A 1 114 ? 8.942 20.530 -37.006 1.00 29.30 114 VAL A CA 1
ATOM 864 C C . VAL A 1 114 ? 9.144 19.912 -38.388 1.00 29.30 114 VAL A C 1
ATOM 866 O O . VAL A 1 114 ? 8.804 20.534 -39.394 1.00 29.30 114 VAL A O 1
ATOM 869 N N . SER A 1 115 ? 9.700 18.700 -38.453 1.00 36.16 115 SER A N 1
ATOM 870 C CA . SER A 1 115 ? 9.672 17.885 -39.673 1.00 36.16 115 SER A CA 1
ATOM 871 C C . SER A 1 115 ? 8.660 16.746 -39.523 1.00 36.16 115 SER A C 1
ATOM 873 O O . SER A 1 115 ? 8.489 16.172 -38.450 1.00 36.16 115 SER A O 1
ATOM 875 N N . SER A 1 116 ? 7.929 16.530 -40.614 1.00 30.31 116 SER A N 1
ATOM 876 C CA . SER A 1 116 ? 6.708 15.745 -40.818 1.00 30.31 116 SER A CA 1
ATOM 877 C C . SER A 1 116 ? 6.699 14.308 -40.257 1.00 30.31 116 SER A C 1
ATOM 879 O O . SER A 1 116 ? 7.756 13.704 -40.083 1.00 30.31 116 SER A O 1
ATOM 881 N N . PRO A 1 117 ? 5.508 13.703 -40.041 1.00 33.94 117 PRO A N 1
ATOM 882 C CA . PRO A 1 117 ? 5.394 12.346 -39.509 1.00 33.94 117 PRO A CA 1
ATOM 883 C C . PRO A 1 117 ? 6.031 11.310 -40.447 1.00 33.94 117 PRO A C 1
ATOM 885 O O . PRO A 1 117 ? 5.667 11.198 -41.620 1.00 33.94 117 PRO A O 1
ATOM 888 N N . VAL A 1 118 ? 6.967 10.525 -39.908 1.00 31.83 118 VAL A N 1
ATOM 889 C CA . VAL A 1 118 ? 7.565 9.364 -40.579 1.00 31.83 118 VAL A CA 1
ATOM 890 C C . VAL A 1 118 ? 6.512 8.254 -40.681 1.00 31.83 118 VAL A C 1
ATOM 892 O O . VAL A 1 118 ? 5.957 7.817 -39.673 1.00 31.83 118 VAL A O 1
ATOM 895 N N . LYS A 1 119 ? 6.226 7.801 -41.909 1.00 25.22 119 LYS A N 1
ATOM 896 C CA . LYS A 1 119 ? 5.437 6.589 -42.180 1.00 25.22 119 LYS A CA 1
ATOM 897 C C . LYS A 1 119 ? 6.278 5.353 -41.859 1.00 25.22 119 LYS A C 1
ATOM 899 O O . LYS A 1 119 ? 7.376 5.208 -42.388 1.00 25.22 119 LYS A O 1
ATOM 904 N N . TRP A 1 120 ? 5.744 4.452 -41.042 1.00 28.34 120 TRP A N 1
ATOM 905 C CA . TRP A 1 120 ? 6.383 3.179 -40.709 1.00 28.34 120 TRP A CA 1
ATOM 906 C C . TRP A 1 120 ? 6.201 2.175 -41.851 1.00 28.34 120 TRP A C 1
ATOM 908 O O . TRP A 1 120 ? 5.074 1.895 -42.258 1.00 28.34 120 TRP A O 1
ATOM 918 N N . ALA A 1 121 ? 7.305 1.631 -42.365 1.00 28.88 121 ALA A N 1
ATOM 919 C CA . ALA A 1 121 ? 7.281 0.456 -43.224 1.00 28.88 121 ALA A CA 1
ATOM 920 C C . ALA A 1 121 ? 7.177 -0.794 -42.339 1.00 28.88 121 ALA A C 1
ATOM 922 O O . ALA A 1 121 ? 8.042 -1.066 -41.510 1.00 28.88 121 ALA A O 1
ATOM 923 N N . SER A 1 122 ? 6.087 -1.534 -42.500 1.00 30.00 122 SER A N 1
ATOM 924 C CA . SER A 1 122 ? 5.797 -2.788 -41.815 1.00 30.00 122 SER A CA 1
ATOM 925 C C . SER A 1 122 ? 6.528 -3.955 -42.483 1.00 30.00 122 SER A C 1
ATOM 927 O O . SER A 1 122 ? 5.896 -4.725 -43.192 1.00 30.00 122 SER A O 1
ATOM 929 N N . HIS A 1 123 ? 7.838 -4.085 -42.283 1.00 34.81 123 HIS A N 1
ATOM 930 C CA . HIS A 1 123 ? 8.563 -5.345 -42.487 1.00 34.81 123 HIS A CA 1
ATOM 931 C C . HIS A 1 123 ? 9.794 -5.355 -41.576 1.00 34.81 123 HIS A C 1
ATOM 933 O O . HIS A 1 123 ? 10.807 -4.736 -41.884 1.00 34.81 123 HIS A O 1
ATOM 939 N N . ALA A 1 124 ? 9.678 -6.024 -40.426 1.00 36.97 124 ALA A N 1
ATOM 940 C CA . ALA A 1 124 ? 10.836 -6.407 -39.630 1.00 36.97 124 ALA A CA 1
ATOM 941 C C . ALA A 1 124 ? 11.573 -7.522 -40.386 1.00 36.97 124 ALA A C 1
ATOM 943 O O . ALA A 1 124 ? 10.979 -8.555 -40.699 1.00 36.97 124 ALA A O 1
ATOM 944 N N . ASP A 1 125 ? 12.830 -7.266 -40.733 1.00 36.34 125 ASP A N 1
ATOM 945 C CA . ASP A 1 125 ? 13.724 -8.226 -41.372 1.00 36.34 125 ASP A CA 1
ATOM 946 C C . ASP A 1 125 ? 14.078 -9.345 -40.367 1.00 36.34 125 ASP A C 1
ATOM 948 O O . ASP A 1 125 ? 14.524 -9.036 -39.256 1.00 36.34 125 ASP A O 1
ATOM 952 N N . PRO A 1 126 ? 13.909 -10.637 -40.713 1.00 44.16 126 PRO A N 1
ATOM 953 C CA . PRO A 1 126 ? 14.314 -11.765 -39.872 1.00 44.16 126 PRO A CA 1
ATOM 954 C C . PRO A 1 126 ? 15.820 -11.830 -39.544 1.00 44.16 126 PRO A C 1
ATOM 956 O O . PRO A 1 126 ? 16.229 -12.722 -38.805 1.00 44.16 126 PRO A O 1
ATOM 959 N N . GLN A 1 127 ? 16.663 -10.943 -40.090 1.00 46.38 127 GLN A N 1
ATOM 960 C CA . GLN A 1 127 ? 18.092 -10.829 -39.756 1.00 46.38 127 GLN A CA 1
ATOM 961 C C . GLN A 1 127 ? 18.424 -9.883 -38.578 1.00 46.38 127 GLN A C 1
ATOM 963 O O . GLN A 1 127 ? 19.601 -9.738 -38.243 1.00 46.38 127 GLN A O 1
ATOM 968 N N . GLY A 1 128 ? 17.431 -9.257 -37.937 1.00 56.09 128 GLY A N 1
ATOM 969 C CA . GLY A 1 128 ? 17.619 -8.176 -36.954 1.00 56.09 128 GLY A CA 1
ATOM 970 C C . GLY A 1 128 ? 18.431 -8.483 -35.683 1.00 56.09 128 GLY A C 1
ATOM 971 O O . GLY A 1 128 ? 18.745 -7.552 -34.955 1.00 56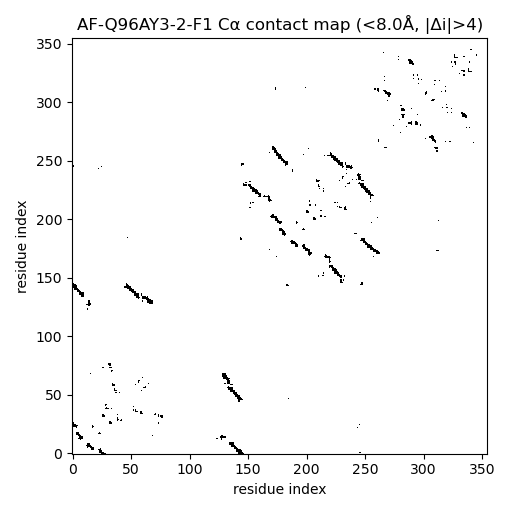.09 128 GLY A O 1
ATOM 972 N N . ASP A 1 129 ? 18.838 -9.726 -35.413 1.00 66.69 129 ASP A N 1
ATOM 973 C CA . ASP A 1 129 ? 19.480 -10.092 -34.137 1.00 66.69 129 ASP A CA 1
ATOM 974 C C . ASP A 1 129 ? 20.997 -9.816 -34.067 1.00 66.69 129 ASP A C 1
ATOM 976 O O . ASP A 1 129 ? 21.612 -9.968 -33.004 1.00 66.69 129 ASP A O 1
ATOM 980 N N . LYS A 1 130 ? 21.620 -9.410 -35.183 1.00 83.94 130 LYS A N 1
ATOM 981 C CA . LYS A 1 130 ? 23.073 -9.211 -35.285 1.00 83.94 130 LYS A CA 1
ATOM 982 C C . LYS A 1 130 ? 23.453 -7.737 -35.387 1.00 83.94 130 LYS A C 1
ATOM 984 O O . LYS A 1 130 ? 23.001 -7.016 -36.272 1.00 83.94 130 LYS A O 1
ATOM 989 N N . ILE A 1 131 ? 24.399 -7.323 -34.549 1.00 90.62 131 ILE A N 1
ATOM 990 C CA . ILE A 1 131 ? 25.048 -6.014 -34.615 1.00 90.62 131 ILE A CA 1
ATOM 991 C C . ILE A 1 131 ? 26.477 -6.208 -35.133 1.00 90.62 131 ILE A C 1
ATOM 993 O O . ILE A 1 131 ? 27.285 -6.838 -34.446 1.00 90.62 131 ILE A O 1
ATOM 997 N N . PRO A 1 132 ? 26.820 -5.681 -36.323 1.00 92.25 132 PRO A N 1
ATOM 998 C CA . PRO A 1 132 ? 28.167 -5.790 -36.867 1.00 92.25 132 PRO A CA 1
ATOM 999 C C . PRO A 1 132 ? 29.231 -5.146 -35.972 1.00 92.25 132 PRO A C 1
ATOM 1001 O O . PRO A 1 132 ? 28.970 -4.191 -35.237 1.00 92.25 132 PRO A O 1
ATOM 1004 N N . GLY A 1 133 ? 30.461 -5.638 -36.097 1.00 92.75 133 GLY A N 1
ATOM 1005 C CA . GLY A 1 133 ? 31.632 -4.981 -35.533 1.00 92.75 133 GLY A CA 1
ATOM 1006 C C . GLY A 1 133 ? 31.756 -3.533 -35.996 1.00 92.75 133 GLY A C 1
ATOM 1007 O O . GLY A 1 133 ? 31.497 -3.222 -37.160 1.00 92.75 133 GLY A O 1
ATOM 1008 N N . SER A 1 134 ? 32.124 -2.638 -35.081 1.00 94.19 134 SER A N 1
ATOM 1009 C CA . SER A 1 134 ? 32.277 -1.204 -35.355 1.00 94.19 134 SER A CA 1
ATOM 1010 C C . SER A 1 134 ? 31.000 -0.506 -35.851 1.00 94.19 134 SER A C 1
ATOM 1012 O O . SER A 1 134 ? 31.071 0.579 -36.433 1.00 94.19 134 SER A O 1
ATOM 1014 N N . ALA A 1 135 ? 29.821 -1.085 -35.605 1.00 94.25 135 ALA A N 1
ATOM 1015 C CA . ALA A 1 135 ? 28.549 -0.467 -35.957 1.00 94.25 135 ALA A CA 1
ATOM 1016 C C . ALA A 1 135 ? 28.229 0.749 -35.070 1.00 94.25 135 ALA A C 1
ATOM 1018 O O . ALA A 1 135 ? 28.327 0.697 -33.843 1.00 94.25 135 ALA A O 1
ATOM 1019 N N . VAL A 1 136 ? 27.790 1.841 -35.702 1.00 95.94 136 VAL A N 1
ATOM 1020 C CA . VAL A 1 136 ? 27.144 2.972 -35.021 1.00 95.94 136 VAL A CA 1
ATOM 1021 C C . VAL A 1 136 ? 25.661 2.648 -34.861 1.00 95.94 136 VAL A C 1
ATOM 1023 O O . VAL A 1 136 ? 24.996 2.285 -35.834 1.00 95.94 136 VAL A O 1
ATOM 1026 N N . LEU A 1 137 ? 25.146 2.801 -33.642 1.00 96.12 137 LEU A N 1
ATOM 1027 C CA . LEU A 1 137 ? 23.749 2.518 -33.321 1.00 96.12 137 LEU A CA 1
ATOM 1028 C C . LEU A 1 137 ? 22.946 3.807 -33.207 1.00 96.12 137 LEU A C 1
ATOM 1030 O O . LEU A 1 137 ? 23.438 4.825 -32.723 1.00 96.12 137 LEU A O 1
ATOM 1034 N N . ILE A 1 138 ? 21.683 3.745 -33.603 1.00 97.12 138 ILE A N 1
ATOM 1035 C CA . ILE A 1 138 ? 20.718 4.829 -33.477 1.00 97.12 138 ILE A CA 1
ATOM 1036 C C . ILE A 1 138 ? 19.544 4.312 -32.657 1.00 97.12 138 ILE A C 1
ATOM 1038 O O . ILE A 1 138 ? 18.816 3.424 -33.101 1.00 97.12 138 ILE A O 1
ATOM 1042 N N . PHE A 1 139 ? 19.332 4.907 -31.487 1.00 97.12 139 PHE A N 1
ATOM 1043 C CA . PHE A 1 139 ? 18.170 4.648 -30.647 1.00 97.12 139 PHE A CA 1
ATOM 1044 C C . PHE A 1 139 ? 17.211 5.828 -30.691 1.00 97.12 139 PHE A C 1
ATOM 1046 O O . PHE A 1 139 ? 17.586 6.953 -30.372 1.00 97.12 139 PHE A O 1
ATOM 1053 N N . ASN A 1 140 ? 15.958 5.571 -31.051 1.00 97.25 140 ASN A N 1
ATOM 1054 C CA . ASN A 1 140 ? 14.863 6.508 -30.825 1.00 97.25 140 ASN A CA 1
ATOM 1055 C C . ASN A 1 140 ? 14.153 6.081 -29.544 1.00 97.25 140 ASN A C 1
ATOM 1057 O O . ASN A 1 140 ? 13.493 5.044 -29.536 1.00 97.25 140 ASN A O 1
ATOM 1061 N N . VAL A 1 141 ? 14.320 6.856 -28.478 1.00 96.62 141 VAL A N 1
ATOM 1062 C CA . VAL A 1 141 ? 13.792 6.583 -27.141 1.00 96.62 141 VAL A CA 1
ATOM 1063 C C . VAL A 1 141 ? 12.597 7.484 -26.857 1.00 96.62 141 VAL A C 1
ATOM 1065 O O . VAL A 1 141 ? 12.592 8.651 -27.233 1.00 96.62 141 VAL A O 1
ATOM 1068 N N . HIS A 1 142 ? 11.592 6.938 -26.183 1.00 95.19 142 HIS A N 1
ATOM 1069 C CA . HIS A 1 142 ? 10.458 7.651 -25.613 1.00 95.19 142 HIS A CA 1
ATOM 1070 C C . HIS A 1 142 ? 10.408 7.343 -24.115 1.00 95.19 142 HIS A C 1
ATOM 1072 O O . HIS A 1 142 ? 10.082 6.219 -23.727 1.00 95.19 142 HIS A O 1
ATOM 1078 N N . VAL A 1 143 ? 10.789 8.314 -23.287 1.00 93.94 143 VAL A N 1
ATOM 1079 C CA . VAL A 1 143 ? 10.795 8.177 -21.827 1.00 93.94 143 VAL A CA 1
ATOM 1080 C C . VAL A 1 143 ? 9.360 8.229 -21.327 1.00 93.94 143 VAL A C 1
ATOM 1082 O O . VAL A 1 143 ? 8.661 9.209 -21.562 1.00 93.94 143 VAL A O 1
ATOM 1085 N N . ILE A 1 144 ? 8.925 7.173 -20.643 1.00 91.69 144 ILE A N 1
ATOM 1086 C CA . ILE A 1 144 ? 7.572 7.078 -20.093 1.00 91.69 144 ILE A CA 1
ATOM 1087 C C . ILE A 1 144 ? 7.554 7.688 -18.695 1.00 91.69 144 ILE A C 1
ATOM 1089 O O . ILE A 1 144 ? 6.816 8.637 -18.454 1.00 91.69 144 ILE A O 1
ATOM 1093 N N . ASP A 1 145 ? 8.416 7.202 -17.800 1.00 88.81 145 ASP A N 1
ATOM 1094 C CA . ASP A 1 145 ? 8.588 7.770 -16.465 1.00 88.81 145 ASP A CA 1
ATOM 1095 C C . ASP A 1 145 ? 9.961 7.466 -15.846 1.00 88.81 145 ASP A C 1
ATOM 1097 O O . ASP A 1 145 ? 10.790 6.699 -16.360 1.00 88.81 145 ASP A O 1
ATOM 1101 N N . PHE A 1 146 ? 10.220 8.130 -14.726 1.00 86.62 146 PHE A N 1
ATOM 1102 C CA . PHE A 1 146 ? 11.329 7.849 -13.835 1.00 86.62 146 PHE A CA 1
ATOM 1103 C C . PHE A 1 146 ? 10.799 7.710 -12.412 1.00 86.62 146 PHE A C 1
ATOM 1105 O O . PHE A 1 146 ? 9.790 8.301 -12.048 1.00 86.62 146 PHE A O 1
ATOM 1112 N N . HIS A 1 147 ? 11.510 6.931 -11.612 1.00 85.62 147 HIS A N 1
ATOM 1113 C CA . HIS A 1 147 ? 11.315 6.893 -10.175 1.00 85.62 147 HIS A CA 1
ATOM 1114 C C . HIS A 1 147 ? 12.679 6.697 -9.525 1.00 85.62 147 HIS A C 1
ATOM 1116 O O . HIS A 1 147 ? 13.588 6.093 -10.113 1.00 85.62 147 HIS A O 1
ATOM 1122 N N . ASN A 1 148 ? 12.809 7.214 -8.318 1.00 86.12 148 ASN A N 1
ATOM 1123 C CA . ASN A 1 148 ? 13.905 6.974 -7.409 1.00 86.12 148 ASN A CA 1
ATOM 1124 C C . ASN A 1 148 ? 13.365 6.105 -6.259 1.00 86.12 148 ASN A C 1
ATOM 1126 O O . ASN A 1 148 ? 12.297 6.399 -5.730 1.00 86.12 148 ASN A O 1
ATOM 1130 N N . PRO A 1 149 ? 14.064 5.037 -5.838 1.00 85.44 149 PRO A N 1
ATOM 1131 C CA . PRO A 1 149 ? 13.670 4.264 -4.657 1.00 85.44 149 PRO A CA 1
ATOM 1132 C C . PRO A 1 149 ? 13.522 5.097 -3.371 1.00 85.44 149 PRO A C 1
ATOM 1134 O O . PRO A 1 149 ? 12.871 4.654 -2.433 1.00 85.44 149 PRO A O 1
ATOM 1137 N N . ALA A 1 150 ? 14.127 6.290 -3.318 1.00 90.06 150 ALA A N 1
ATOM 1138 C CA . ALA A 1 150 ? 13.960 7.246 -2.224 1.00 90.06 150 ALA A CA 1
ATOM 1139 C C . ALA A 1 150 ? 12.699 8.127 -2.344 1.00 90.06 150 ALA A C 1
ATOM 1141 O O . ALA A 1 150 ? 12.425 8.899 -1.425 1.00 90.06 150 ALA A O 1
ATOM 1142 N N . ASP A 1 151 ? 11.957 8.051 -3.454 1.00 92.31 151 ASP A N 1
ATOM 1143 C CA . ASP A 1 151 ? 10.726 8.817 -3.633 1.00 92.31 151 ASP A CA 1
ATOM 1144 C C . ASP A 1 151 ? 9.663 8.359 -2.631 1.00 92.31 151 ASP A C 1
ATOM 1146 O O . ASP A 1 151 ? 9.487 7.169 -2.355 1.00 92.31 151 ASP A O 1
ATOM 1150 N N . VAL A 1 152 ? 8.926 9.333 -2.112 1.00 95.94 152 VAL A N 1
ATOM 1151 C CA . VAL A 1 152 ? 7.717 9.126 -1.312 1.00 95.94 152 VAL A CA 1
ATOM 1152 C C . VAL A 1 152 ? 6.486 9.368 -2.185 1.00 95.94 152 VAL A C 1
ATOM 1154 O O . VAL A 1 152 ? 6.602 9.775 -3.340 1.00 95.94 152 VAL A O 1
ATOM 1157 N N . VAL A 1 153 ? 5.291 9.138 -1.643 1.00 97.00 153 VAL A N 1
ATOM 1158 C CA . VAL A 1 153 ? 4.055 9.556 -2.316 1.00 97.00 153 VAL A CA 1
ATOM 1159 C C . VAL A 1 153 ? 4.031 11.077 -2.428 1.00 97.00 153 VAL A C 1
ATOM 1161 O O . VAL A 1 153 ? 4.099 11.774 -1.413 1.00 97.00 153 VAL A O 1
ATOM 1164 N N . GLU A 1 154 ? 3.886 11.603 -3.641 1.00 97.19 154 GLU A N 1
ATOM 1165 C CA . GLU A 1 154 ? 3.606 13.026 -3.825 1.00 97.19 154 GLU A CA 1
ATOM 1166 C C . GLU A 1 154 ? 2.104 13.257 -3.663 1.00 97.19 154 GLU A C 1
ATOM 1168 O O . GLU A 1 154 ? 1.294 12.659 -4.374 1.00 97.19 154 GLU A O 1
ATOM 1173 N N . ILE A 1 155 ? 1.725 14.119 -2.720 1.00 98.12 155 ILE A N 1
ATOM 1174 C CA . ILE A 1 155 ? 0.326 14.408 -2.401 1.00 98.12 155 ILE A CA 1
ATOM 1175 C C . ILE A 1 155 ? 0.026 15.858 -2.757 1.00 98.12 155 ILE A C 1
ATOM 1177 O O . ILE A 1 155 ? 0.581 16.786 -2.168 1.00 98.12 155 ILE A O 1
ATOM 1181 N N . ARG A 1 156 ? -0.924 16.058 -3.670 1.00 98.12 156 ARG A N 1
ATOM 1182 C CA . ARG A 1 156 ? -1.440 17.375 -4.040 1.00 98.12 156 ARG A CA 1
ATOM 1183 C C . ARG A 1 156 ? -2.937 17.451 -3.771 1.00 98.12 156 ARG A C 1
ATOM 1185 O O . ARG A 1 156 ? -3.733 16.805 -4.448 1.00 98.12 156 ARG A O 1
ATOM 1192 N N . THR A 1 157 ? -3.351 18.289 -2.826 1.00 97.44 157 THR A N 1
ATOM 1193 C CA . THR A 1 157 ? -4.777 18.577 -2.607 1.00 97.44 157 THR A CA 1
ATOM 1194 C C . THR A 1 157 ? -5.339 19.377 -3.785 1.00 97.44 157 THR A C 1
ATOM 1196 O O . THR A 1 157 ? -4.840 20.453 -4.112 1.00 97.44 157 THR A O 1
ATOM 1199 N N . LEU A 1 158 ? -6.379 18.842 -4.429 1.00 97.50 158 LEU A N 1
ATOM 1200 C CA . LEU A 1 158 ? -7.097 19.478 -5.538 1.00 97.50 158 LEU A CA 1
ATOM 1201 C C . LEU A 1 158 ? -8.231 20.369 -5.023 1.00 97.50 158 LEU A C 1
ATOM 1203 O O . LEU A 1 158 ? -8.432 21.474 -5.521 1.00 97.50 158 LEU A O 1
ATOM 1207 N N . SER A 1 159 ? -8.955 19.902 -4.006 1.00 96.06 159 SER A N 1
ATOM 1208 C CA . SER A 1 159 ? -9.986 20.673 -3.311 1.00 96.06 159 SER A CA 1
ATOM 1209 C C . SER A 1 159 ? -10.152 20.166 -1.887 1.00 96.06 159 SER A C 1
ATOM 1211 O O . SER A 1 159 ? -10.156 18.959 -1.661 1.00 96.06 159 SER A O 1
ATOM 1213 N N . ARG A 1 160 ? -10.341 21.075 -0.931 1.00 93.94 160 ARG A N 1
ATOM 1214 C CA . ARG A 1 160 ? -10.655 20.755 0.465 1.00 93.94 160 ARG A CA 1
ATOM 1215 C C . ARG A 1 160 ? -11.908 21.533 0.880 1.00 93.94 160 ARG A C 1
ATOM 1217 O O . ARG A 1 160 ? -11.920 22.748 0.685 1.00 93.94 160 ARG A O 1
ATOM 1224 N N . PRO A 1 161 ? -12.937 20.881 1.446 1.00 88.56 161 PRO A N 1
ATOM 1225 C CA . PRO A 1 161 ? -14.106 21.580 1.972 1.00 88.56 161 PRO A CA 1
ATOM 1226 C C . PRO A 1 161 ? -13.708 22.574 3.068 1.00 88.56 161 PRO A C 1
ATOM 1228 O O . PRO A 1 161 ? -13.017 22.211 4.020 1.00 88.56 161 PRO A O 1
ATOM 1231 N N . SER A 1 162 ? -14.120 23.835 2.922 1.00 69.94 162 SER A N 1
ATOM 1232 C CA . SER A 1 162 ? -13.700 24.938 3.798 1.00 69.94 162 SER A CA 1
ATOM 1233 C C . SER A 1 162 ? -14.445 25.003 5.132 1.00 69.94 162 SER A C 1
ATOM 1235 O O . SER A 1 162 ? -13.964 25.655 6.051 1.00 69.94 162 SER A O 1
ATOM 1237 N N . GLU A 1 163 ? -15.602 24.348 5.252 1.00 72.44 163 GLU A N 1
ATOM 1238 C CA . GLU A 1 163 ? -16.525 24.557 6.381 1.00 72.44 163 GLU A CA 1
ATOM 1239 C C . GLU A 1 163 ? -16.629 23.358 7.342 1.00 72.44 163 GLU A C 1
ATOM 1241 O O . GLU A 1 163 ? -17.192 23.495 8.423 1.00 72.44 163 GLU A O 1
ATOM 1246 N N . THR A 1 164 ? -16.072 22.191 6.996 1.00 73.44 164 THR A N 1
ATOM 1247 C CA . THR A 1 164 ? -16.384 20.919 7.687 1.00 73.44 164 THR A CA 1
ATOM 1248 C C . THR A 1 164 ? -15.184 20.012 7.980 1.00 73.44 164 THR A C 1
ATOM 1250 O O . THR A 1 164 ? -15.365 18.863 8.378 1.00 73.44 164 THR A O 1
ATOM 1253 N N . CYS A 1 165 ? -13.947 20.499 7.861 1.00 87.06 165 CYS A N 1
ATOM 1254 C CA . CYS A 1 165 ? -12.763 19.678 8.138 1.00 87.06 165 CYS A CA 1
ATOM 1255 C C . CYS A 1 165 ? -12.259 19.779 9.589 1.00 87.06 165 CYS A C 1
ATOM 1257 O O . CYS A 1 165 ? -11.133 20.210 9.834 1.00 87.06 165 CYS A O 1
ATOM 1259 N N . ASN A 1 166 ? -13.086 19.383 10.556 1.00 86.38 166 ASN A N 1
ATOM 1260 C CA . ASN A 1 166 ? -12.638 19.269 11.952 1.00 86.38 166 ASN A CA 1
ATOM 1261 C C . ASN A 1 166 ? -11.975 17.915 12.235 1.00 86.38 166 ASN A C 1
ATOM 1263 O O . ASN A 1 166 ? -11.094 17.819 13.085 1.00 86.38 166 ASN A O 1
ATOM 1267 N N . GLU A 1 167 ? -12.369 16.880 11.494 1.00 89.62 167 GLU A N 1
ATOM 1268 C CA . GLU A 1 167 ? -11.866 15.520 11.643 1.00 89.62 167 GLU A CA 1
ATOM 1269 C C . GLU A 1 167 ? -11.257 15.042 10.327 1.00 89.62 167 GLU A C 1
ATOM 1271 O O . GLU A 1 167 ? -11.787 15.283 9.238 1.00 89.62 167 GLU A O 1
ATOM 1276 N N . THR A 1 168 ? -10.119 14.362 10.431 1.00 95.00 168 THR A N 1
ATOM 1277 C CA . THR A 1 168 ? -9.377 13.844 9.281 1.00 95.00 168 THR A CA 1
ATOM 1278 C C . THR A 1 168 ? -9.112 12.360 9.441 1.00 95.00 168 THR A C 1
ATOM 1280 O O . THR A 1 168 ? -9.257 11.807 10.530 1.00 95.00 168 THR A O 1
ATOM 1283 N N . THR A 1 169 ? -8.748 11.704 8.341 1.00 96.31 169 THR A N 1
ATOM 1284 C CA . THR A 1 169 ? -8.402 10.285 8.371 1.00 96.31 169 THR A CA 1
ATOM 1285 C C . THR A 1 169 ? -7.180 9.994 9.216 1.00 96.31 169 THR A C 1
ATOM 1287 O O . THR A 1 169 ? -6.141 10.631 9.067 1.00 96.31 169 THR A O 1
ATOM 1290 N N . LYS A 1 170 ? -7.308 8.980 10.074 1.00 94.06 170 LYS A N 1
ATOM 1291 C CA . LYS A 1 170 ? -6.225 8.386 10.852 1.00 94.06 170 LYS A CA 1
ATOM 1292 C C . LYS A 1 170 ? -6.131 6.887 10.559 1.00 94.06 170 LYS A C 1
ATOM 1294 O O . LYS A 1 170 ? -7.048 6.278 10.005 1.00 94.06 170 LYS A O 1
ATOM 1299 N N . LEU A 1 171 ? -4.992 6.303 10.918 1.00 93.50 171 LEU A N 1
ATOM 1300 C CA . LEU A 1 171 ? -4.796 4.855 10.882 1.00 93.50 171 LEU A CA 1
ATOM 1301 C C . LEU A 1 171 ? -5.903 4.149 11.675 1.00 93.50 171 LEU A C 1
ATOM 1303 O O . LEU A 1 171 ? -6.292 4.607 12.749 1.00 93.50 171 LEU A O 1
ATOM 1307 N N . GLY A 1 172 ? -6.393 3.037 11.136 1.00 92.06 172 GLY A N 1
ATOM 1308 C CA . GLY A 1 172 ? -7.506 2.271 11.685 1.00 92.06 172 GLY A CA 1
ATOM 1309 C C . GLY A 1 172 ? -8.881 2.732 11.210 1.00 92.06 172 GLY A C 1
ATOM 1310 O O . GLY A 1 172 ? -9.828 1.968 11.347 1.00 92.06 172 GLY A O 1
ATOM 1311 N N . ASP A 1 173 ? -9.023 3.919 10.616 1.00 95.25 173 ASP A N 1
ATOM 1312 C CA . ASP A 1 173 ? -10.328 4.371 10.134 1.00 95.25 173 ASP A CA 1
ATOM 1313 C C . ASP A 1 173 ? -10.811 3.560 8.938 1.00 95.25 173 ASP A C 1
ATOM 1315 O O . ASP A 1 173 ? -10.040 3.204 8.042 1.00 95.25 173 ASP A O 1
ATOM 1319 N N . PHE A 1 174 ? -12.119 3.335 8.897 1.00 95.44 174 PHE A N 1
ATOM 1320 C CA . PHE A 1 174 ? -12.800 2.812 7.731 1.00 95.44 174 PHE A CA 1
ATOM 1321 C C . PHE A 1 174 ? -13.208 3.965 6.815 1.00 95.44 174 PHE A C 1
ATOM 1323 O O . PHE A 1 174 ? -13.862 4.924 7.231 1.00 95.44 174 PHE A O 1
ATOM 1330 N N . VAL A 1 175 ? -12.799 3.888 5.554 1.00 97.00 175 VAL A N 1
ATOM 1331 C CA . VAL A 1 175 ? -12.989 4.949 4.569 1.00 97.00 175 VAL A CA 1
ATOM 1332 C C . VAL A 1 175 ? -13.701 4.427 3.335 1.00 97.00 175 VAL A C 1
ATOM 1334 O O . VAL A 1 175 ? -13.441 3.318 2.868 1.00 97.00 175 VAL A O 1
ATOM 1337 N N . ARG A 1 176 ? -14.563 5.277 2.773 1.00 97.44 176 ARG A N 1
ATOM 1338 C CA . ARG A 1 176 ? -15.120 5.102 1.432 1.00 97.44 176 ARG A CA 1
ATOM 1339 C C . ARG A 1 176 ? -14.622 6.222 0.547 1.00 97.44 176 ARG A C 1
ATOM 1341 O O . ARG A 1 176 ? -14.733 7.388 0.926 1.00 97.44 176 ARG A O 1
ATOM 1348 N N . TYR A 1 177 ? -14.081 5.894 -0.617 1.00 98.06 177 TYR A N 1
ATOM 1349 C CA . TYR A 1 177 ? -13.527 6.889 -1.528 1.00 98.06 177 TYR A CA 1
ATOM 1350 C C . TYR A 1 177 ? -13.766 6.518 -2.987 1.00 98.06 177 TYR A C 1
ATOM 1352 O O . TYR A 1 177 ? -13.749 5.347 -3.367 1.00 98.06 177 TYR A O 1
ATOM 1360 N N . HIS A 1 178 ? -13.964 7.533 -3.819 1.00 98.38 178 HIS A N 1
ATOM 1361 C CA . HIS A 1 178 ? -13.861 7.369 -5.259 1.00 98.38 178 HIS A CA 1
ATOM 1362 C C . HIS A 1 178 ? -12.412 7.547 -5.689 1.00 98.38 178 HIS A C 1
ATOM 1364 O O . HIS A 1 178 ? -11.673 8.347 -5.116 1.00 98.38 178 HIS A O 1
ATOM 1370 N N . TYR A 1 179 ? -12.001 6.793 -6.702 1.00 98.06 179 TYR A N 1
ATOM 1371 C CA . TYR A 1 179 ? -10.691 6.938 -7.315 1.00 98.06 179 TYR A CA 1
ATOM 1372 C C . TYR A 1 179 ? -10.756 6.811 -8.836 1.00 98.06 179 TYR A C 1
ATOM 1374 O O . TYR A 1 179 ? -11.564 6.046 -9.369 1.00 98.06 179 TYR A O 1
ATOM 1382 N N . ASN A 1 180 ? -9.842 7.509 -9.506 1.00 97.81 180 ASN A N 1
ATOM 1383 C CA . ASN A 1 180 ? -9.405 7.265 -10.876 1.00 97.81 180 ASN A CA 1
ATOM 1384 C C . ASN A 1 180 ? -7.899 6.994 -10.850 1.00 97.81 180 ASN A C 1
ATOM 1386 O O . ASN A 1 180 ? -7.148 7.782 -10.286 1.00 97.81 180 ASN A O 1
ATOM 1390 N N . CYS A 1 181 ? -7.460 5.895 -11.452 1.00 97.75 181 CYS A N 1
ATOM 1391 C CA . CYS A 1 181 ? -6.061 5.497 -11.549 1.00 97.75 181 CYS A CA 1
ATOM 1392 C C . CYS A 1 181 ? -5.610 5.553 -13.011 1.00 97.75 181 CYS A C 1
ATOM 1394 O O . CYS A 1 181 ? -6.279 5.018 -13.899 1.00 97.75 181 CYS A O 1
ATOM 1396 N N . SER A 1 182 ? -4.464 6.179 -13.255 1.00 97.12 182 SER A N 1
ATOM 1397 C CA . SER A 1 182 ? -3.845 6.301 -14.574 1.00 97.12 182 SER A CA 1
ATOM 1398 C C . SER A 1 182 ? -2.323 6.193 -14.485 1.00 97.12 182 SER A C 1
ATOM 1400 O O . SER A 1 182 ? -1.740 6.266 -13.403 1.00 97.12 182 SER A O 1
ATOM 1402 N N . LEU A 1 183 ? -1.672 6.001 -15.627 1.00 94.31 183 LEU A N 1
ATOM 1403 C CA . LEU A 1 183 ? -0.236 6.227 -15.775 1.00 94.31 183 LEU A CA 1
ATOM 1404 C C . LEU A 1 183 ? 0.048 7.728 -15.929 1.00 94.31 183 LEU A C 1
ATOM 1406 O O . LEU A 1 183 ? -0.834 8.500 -16.300 1.00 94.31 183 LEU A O 1
ATOM 1410 N N . LEU A 1 184 ? 1.302 8.138 -15.715 1.00 91.25 184 LEU A N 1
ATOM 1411 C CA . LEU A 1 184 ? 1.721 9.540 -15.870 1.00 91.25 184 LEU A CA 1
ATOM 1412 C C . LEU A 1 184 ? 1.527 10.113 -17.286 1.00 91.25 184 LEU A C 1
ATOM 1414 O O . LEU A 1 184 ? 1.465 11.329 -17.445 1.00 91.25 184 LEU A O 1
ATOM 1418 N N . ASP A 1 185 ? 1.402 9.263 -18.309 1.00 87.31 185 ASP A N 1
ATOM 1419 C CA . ASP A 1 185 ? 1.093 9.676 -19.684 1.00 87.31 185 ASP A CA 1
ATOM 1420 C C . ASP A 1 185 ? -0.414 9.880 -19.950 1.00 87.31 185 ASP A C 1
ATOM 1422 O O . ASP A 1 185 ? -0.805 10.224 -21.066 1.00 87.31 185 ASP A O 1
ATOM 1426 N N . GLY A 1 186 ? -1.260 9.682 -18.933 1.00 91.62 186 GLY A N 1
ATOM 1427 C CA . GLY A 1 186 ? -2.715 9.802 -19.011 1.00 91.62 186 GLY A CA 1
ATOM 1428 C C . GLY A 1 186 ? -3.443 8.511 -19.389 1.00 91.62 186 GLY A C 1
ATOM 1429 O O . GLY A 1 186 ? -4.672 8.513 -19.453 1.00 91.62 186 GLY A O 1
ATOM 1430 N N . THR A 1 187 ? -2.736 7.398 -19.617 1.00 92.50 187 THR A N 1
ATOM 1431 C CA . THR A 1 187 ? -3.376 6.098 -19.867 1.00 92.50 187 THR A CA 1
ATOM 1432 C C . THR A 1 187 ? -4.189 5.679 -18.647 1.00 92.50 187 THR A C 1
ATOM 1434 O O . THR A 1 187 ? -3.630 5.353 -17.599 1.00 92.50 187 THR A O 1
ATOM 1437 N N . GLN A 1 188 ? -5.514 5.676 -18.772 1.00 95.19 188 GLN A N 1
ATOM 1438 C CA . GLN A 1 188 ? -6.412 5.251 -17.704 1.00 95.19 188 GLN A CA 1
ATOM 1439 C C . GLN A 1 188 ? -6.300 3.740 -17.474 1.00 95.19 188 GLN A C 1
ATOM 1441 O O . GLN A 1 188 ? -6.311 2.959 -18.425 1.00 95.19 188 GLN A O 1
ATOM 1446 N N . LEU A 1 189 ? -6.203 3.340 -16.206 1.00 95.50 189 LEU A N 1
ATOM 1447 C CA . LEU A 1 189 ? -6.102 1.941 -15.795 1.00 95.50 189 LEU A CA 1
ATOM 1448 C C . LEU A 1 189 ? -7.409 1.458 -15.167 1.00 95.50 189 LEU A C 1
ATOM 1450 O O . LEU A 1 189 ? -8.027 0.528 -15.677 1.00 95.50 189 LEU A O 1
ATOM 1454 N N . PHE A 1 190 ? -7.842 2.104 -14.080 1.00 94.75 190 PHE A N 1
ATOM 1455 C CA . PHE A 1 190 ? -9.010 1.688 -13.298 1.00 94.75 190 PHE A CA 1
ATOM 1456 C C . PHE A 1 190 ? -9.749 2.893 -12.729 1.00 94.75 190 PHE A C 1
ATOM 1458 O O . PHE A 1 190 ? -9.133 3.912 -12.414 1.00 94.75 190 PHE A O 1
ATOM 1465 N N . THR A 1 191 ? -11.053 2.767 -12.512 1.00 96.69 191 THR A N 1
ATOM 1466 C CA . THR A 1 191 ? -11.819 3.725 -11.712 1.00 96.69 191 THR A CA 1
ATOM 1467 C C . THR A 1 191 ? -12.816 3.010 -10.814 1.00 96.69 191 THR A C 1
ATOM 1469 O O . THR A 1 191 ? -13.405 2.002 -11.194 1.00 96.69 191 THR A O 1
ATOM 1472 N N . SER A 1 192 ? -13.043 3.555 -9.618 1.00 96.88 192 SER A N 1
ATOM 1473 C CA . SER A 1 192 ? -14.126 3.103 -8.730 1.00 96.88 192 SER A CA 1
ATOM 1474 C C . SER A 1 192 ? -15.508 3.158 -9.398 1.00 96.88 192 SER A C 1
ATOM 1476 O O . SER A 1 192 ? -16.381 2.353 -9.086 1.00 96.88 192 SER A O 1
ATOM 1478 N N . HIS A 1 193 ? -15.707 4.064 -10.361 1.00 94.69 193 HIS A N 1
ATOM 1479 C CA . HIS A 1 193 ? -16.990 4.232 -11.041 1.00 94.69 193 HIS A CA 1
ATOM 1480 C C . HIS A 1 193 ? -17.354 3.040 -11.937 1.00 94.69 193 HIS A C 1
ATOM 1482 O O . HIS A 1 193 ? -18.541 2.787 -12.132 1.00 94.69 193 HIS A O 1
ATOM 1488 N N . ASP A 1 194 ? -16.370 2.262 -12.404 1.00 93.31 194 ASP A N 1
ATOM 1489 C CA . ASP A 1 194 ? -16.611 1.044 -13.192 1.00 93.31 194 ASP A CA 1
ATOM 1490 C C . ASP A 1 194 ? -17.325 -0.042 -12.368 1.00 93.31 194 ASP A C 1
ATOM 1492 O O . ASP A 1 194 ? -17.977 -0.924 -12.925 1.00 93.31 194 ASP A O 1
ATOM 1496 N N . TYR A 1 195 ? -17.235 0.038 -11.036 1.00 91.69 195 TYR A N 1
ATOM 1497 C CA . TYR A 1 195 ? -17.866 -0.889 -10.095 1.00 91.69 195 TYR A CA 1
ATOM 1498 C C . TYR A 1 195 ? -19.178 -0.350 -9.507 1.00 91.69 195 TYR A C 1
ATOM 1500 O O . TYR A 1 195 ? -19.838 -1.043 -8.737 1.00 91.69 195 TYR A O 1
ATOM 1508 N N . GLY A 1 196 ? -19.567 0.882 -9.855 1.00 92.31 196 GLY A N 1
ATOM 1509 C CA . GLY A 1 196 ? -20.818 1.505 -9.414 1.00 92.31 196 GLY A CA 1
ATOM 1510 C C . GLY A 1 196 ? -20.877 1.898 -7.933 1.00 92.31 196 GLY A C 1
ATOM 1511 O O . GLY A 1 196 ? -21.927 2.352 -7.481 1.00 92.31 196 GLY A O 1
ATOM 1512 N N . ALA A 1 197 ? -19.784 1.752 -7.180 1.00 94.19 197 ALA A N 1
ATOM 1513 C CA . ALA A 1 197 ? -19.719 2.077 -5.758 1.00 94.19 197 ALA A CA 1
ATOM 1514 C C . ALA A 1 197 ? -18.340 2.646 -5.367 1.00 94.19 197 ALA A C 1
ATOM 1516 O O . ALA A 1 197 ? -17.340 2.345 -6.027 1.00 94.19 197 ALA A O 1
ATOM 1517 N N . PRO A 1 198 ? -18.258 3.463 -4.299 1.00 96.88 198 PRO A N 1
ATOM 1518 C CA . PRO A 1 198 ? -16.982 3.848 -3.707 1.00 96.88 198 PRO A CA 1
ATOM 1519 C C . PRO A 1 198 ? -16.162 2.624 -3.290 1.00 96.88 198 PRO A C 1
ATOM 1521 O O . PRO A 1 198 ? -16.706 1.607 -2.863 1.00 96.88 198 PRO A O 1
ATOM 1524 N N . GLN A 1 199 ? -14.841 2.749 -3.355 1.00 97.00 199 GLN A N 1
ATOM 1525 C CA . GLN A 1 199 ? -13.935 1.761 -2.790 1.00 97.00 199 GLN A CA 1
ATOM 1526 C C . GLN A 1 199 ? -13.941 1.861 -1.270 1.00 97.00 199 GLN A C 1
ATOM 1528 O O . GLN A 1 199 ? -13.839 2.956 -0.718 1.00 97.00 199 GLN A O 1
ATOM 1533 N N . GLU A 1 200 ? -13.995 0.711 -0.609 1.00 95.38 200 GLU A N 1
ATOM 1534 C CA . GLU A 1 200 ? -13.925 0.602 0.844 1.00 95.38 200 GLU A CA 1
ATOM 1535 C C . GLU A 1 200 ? -12.536 0.121 1.275 1.00 95.38 200 GLU A C 1
ATOM 1537 O O . GLU A 1 200 ? -11.944 -0.754 0.631 1.00 95.38 200 GLU A O 1
ATOM 1542 N N . ALA A 1 201 ? -11.999 0.702 2.348 1.00 94.19 201 ALA A N 1
ATOM 1543 C CA . ALA A 1 201 ? -10.745 0.266 2.953 1.00 94.19 201 ALA A CA 1
ATOM 1544 C C . ALA A 1 201 ? -10.670 0.654 4.433 1.00 94.19 201 ALA A C 1
ATOM 1546 O O . ALA A 1 201 ? -11.180 1.695 4.836 1.00 94.19 201 ALA A O 1
ATOM 1547 N N . THR A 1 202 ? -9.957 -0.146 5.222 1.00 93.81 202 THR A N 1
ATOM 1548 C CA . THR A 1 202 ? -9.494 0.248 6.557 1.00 93.81 202 THR A CA 1
ATOM 1549 C C . THR A 1 202 ? -8.036 0.681 6.455 1.00 93.81 202 THR A C 1
ATOM 1551 O O . THR A 1 202 ? -7.193 -0.108 6.020 1.00 93.81 202 THR A O 1
ATOM 1554 N N . LEU A 1 203 ? -7.737 1.923 6.833 1.00 95.25 203 LEU A N 1
ATOM 1555 C CA . LEU A 1 203 ? -6.386 2.480 6.733 1.00 95.25 203 LEU A CA 1
ATOM 1556 C C . LEU A 1 203 ? -5.426 1.758 7.685 1.00 95.25 203 LEU A C 1
ATOM 1558 O O . LEU A 1 203 ? -5.749 1.529 8.849 1.00 95.25 203 LEU A O 1
ATOM 1562 N N . GLY A 1 204 ? -4.248 1.387 7.194 1.00 92.75 204 GLY A N 1
ATOM 1563 C CA . GLY A 1 204 ? -3.253 0.597 7.920 1.00 92.75 204 GLY A CA 1
ATOM 1564 C C . GLY A 1 204 ? -3.527 -0.911 7.960 1.00 92.75 204 GLY A C 1
ATOM 1565 O O . GLY A 1 204 ? -2.721 -1.658 8.509 1.00 92.75 204 GLY A O 1
ATOM 1566 N N . ALA A 1 205 ? -4.622 -1.402 7.365 1.00 90.12 205 ALA A N 1
ATOM 1567 C CA . ALA A 1 205 ? -4.959 -2.831 7.368 1.00 90.12 205 ALA A CA 1
ATOM 1568 C C . ALA A 1 205 ? -4.297 -3.638 6.229 1.00 90.12 205 ALA A C 1
ATOM 1570 O O . ALA A 1 205 ? -4.655 -4.800 6.011 1.00 90.12 205 ALA A O 1
ATOM 1571 N N . ASN A 1 206 ? -3.367 -3.034 5.475 1.00 89.81 206 ASN A N 1
ATOM 1572 C CA . ASN A 1 206 ? -2.671 -3.639 4.327 1.00 89.81 206 ASN A CA 1
ATOM 1573 C C . ASN A 1 206 ? -3.627 -4.227 3.267 1.00 89.81 206 ASN A C 1
ATOM 1575 O O . ASN A 1 206 ? -3.360 -5.273 2.674 1.00 89.81 206 ASN A O 1
ATOM 1579 N N . LYS A 1 207 ? -4.782 -3.580 3.058 1.00 89.00 207 LYS A N 1
ATOM 1580 C CA . LYS A 1 207 ? -5.793 -3.984 2.059 1.00 89.00 207 LYS A CA 1
ATOM 1581 C C . LYS A 1 207 ? -5.683 -3.232 0.736 1.00 89.00 207 LYS A C 1
ATOM 1583 O O . LYS A 1 207 ? -6.233 -3.687 -0.262 1.00 89.00 207 LYS A O 1
ATOM 1588 N N . VAL A 1 208 ? -4.974 -2.109 0.727 1.00 93.94 208 VAL A N 1
ATOM 1589 C CA . VAL A 1 208 ? -4.646 -1.329 -0.469 1.00 93.94 208 VAL A CA 1
ATOM 1590 C C . VAL A 1 208 ? -3.134 -1.140 -0.565 1.00 93.94 208 VAL A C 1
ATOM 1592 O O . VAL A 1 208 ? -2.415 -1.421 0.393 1.00 93.94 208 VAL A O 1
ATOM 1595 N N . ILE A 1 209 ? -2.646 -0.690 -1.723 1.00 96.75 209 ILE A N 1
ATOM 1596 C CA . ILE A 1 209 ? -1.224 -0.369 -1.896 1.00 96.75 209 ILE A CA 1
ATOM 1597 C C . ILE A 1 209 ? -0.788 0.720 -0.904 1.00 96.75 209 ILE A C 1
ATOM 1599 O O . ILE A 1 209 ? -1.544 1.656 -0.631 1.00 96.75 209 ILE A O 1
ATOM 1603 N N . GLU A 1 210 ? 0.439 0.615 -0.396 1.00 97.06 210 GLU A N 1
ATOM 1604 C CA . GLU A 1 210 ? 0.976 1.477 0.668 1.00 97.06 210 GLU A CA 1
ATOM 1605 C C . GLU A 1 210 ? 0.887 2.969 0.327 1.00 97.06 210 GLU A C 1
ATOM 1607 O O . GLU A 1 210 ? 0.544 3.796 1.175 1.00 97.06 210 GLU A O 1
ATOM 1612 N N . GLY A 1 211 ? 1.133 3.327 -0.935 1.00 97.62 211 GLY A N 1
ATOM 1613 C CA . GLY A 1 211 ? 1.080 4.719 -1.351 1.00 97.62 211 GLY A CA 1
ATOM 1614 C C . GLY A 1 211 ? -0.332 5.304 -1.379 1.00 97.62 211 GLY A C 1
ATOM 1615 O O . GLY A 1 211 ? -0.517 6.486 -1.091 1.00 97.62 211 GLY A O 1
ATOM 1616 N N . LEU A 1 212 ? -1.339 4.477 -1.669 1.00 97.88 212 LEU A N 1
ATOM 1617 C CA . LEU A 1 212 ? -2.739 4.888 -1.600 1.00 97.88 212 LEU A CA 1
ATOM 1618 C C . LEU A 1 212 ? -3.192 5.010 -0.143 1.00 97.88 212 LEU A C 1
ATOM 1620 O O . LEU A 1 212 ? -3.837 5.996 0.194 1.00 97.88 212 LEU A O 1
ATOM 1624 N N . ASP A 1 213 ? -2.799 4.070 0.724 1.00 97.81 213 ASP A N 1
ATOM 1625 C CA . ASP A 1 213 ? -3.046 4.155 2.171 1.00 97.81 213 ASP A CA 1
ATOM 1626 C C . ASP A 1 213 ? -2.487 5.468 2.744 1.00 97.81 213 ASP A C 1
ATOM 1628 O O . ASP A 1 213 ? -3.226 6.278 3.304 1.00 97.81 213 ASP A O 1
ATOM 1632 N N . THR A 1 214 ? -1.208 5.742 2.468 1.00 97.38 214 THR A N 1
ATOM 1633 C CA . THR A 1 214 ? -0.519 6.982 2.857 1.00 97.38 214 THR A CA 1
ATOM 1634 C C . THR A 1 214 ? -1.225 8.222 2.305 1.00 97.38 214 THR A C 1
ATOM 1636 O O . THR A 1 214 ? -1.448 9.191 3.029 1.00 97.38 214 THR A O 1
ATOM 1639 N N . GLY A 1 215 ? -1.615 8.203 1.028 1.00 97.88 215 GLY A N 1
ATOM 1640 C CA . GLY A 1 215 ? -2.296 9.326 0.383 1.00 97.88 215 GLY A CA 1
ATOM 1641 C C . GLY A 1 215 ? -3.695 9.624 0.935 1.00 97.88 215 GLY A C 1
ATOM 1642 O O . GLY A 1 215 ? -4.133 10.781 0.903 1.00 97.88 215 GLY A O 1
ATOM 1643 N N . LEU A 1 216 ? -4.376 8.603 1.464 1.00 98.00 216 LEU A N 1
ATOM 1644 C CA . LEU A 1 216 ? -5.709 8.707 2.054 1.00 98.00 216 LEU A CA 1
ATOM 1645 C C . LEU A 1 216 ? -5.694 9.199 3.504 1.00 98.00 216 LEU A C 1
ATOM 1647 O O . LEU A 1 216 ? -6.732 9.659 3.973 1.00 98.00 216 LEU A O 1
ATOM 1651 N N . GLN A 1 217 ? -4.569 9.141 4.219 1.00 96.88 217 GLN A N 1
ATOM 1652 C CA . GLN A 1 217 ? -4.439 9.639 5.596 1.00 96.88 217 GLN A CA 1
ATOM 1653 C C . GLN A 1 217 ? -4.457 11.183 5.667 1.00 96.88 217 GLN A C 1
ATOM 1655 O O . GLN A 1 217 ? -4.039 11.882 4.745 1.00 96.88 217 GLN A O 1
ATOM 1660 N N . GLY A 1 218 ? -4.976 11.758 6.754 1.00 96.19 218 GLY A N 1
ATOM 1661 C CA . GLY A 1 218 ? -5.154 13.202 6.931 1.00 96.19 218 GLY A CA 1
ATOM 1662 C C . GLY A 1 218 ? -6.154 13.882 5.975 1.00 96.19 218 GLY A C 1
ATOM 1663 O O . GLY A 1 218 ? -6.094 15.103 5.814 1.00 96.19 218 GLY A O 1
ATOM 1664 N N . MET A 1 219 ? -7.032 13.140 5.292 1.00 97.25 219 MET A N 1
ATOM 1665 C CA . MET A 1 219 ? -8.084 13.664 4.404 1.00 97.25 219 MET A CA 1
ATOM 1666 C C . MET A 1 219 ? -9.347 14.057 5.169 1.00 97.25 219 MET A C 1
ATOM 1668 O O . MET A 1 219 ? -9.805 13.322 6.047 1.00 97.25 219 MET A O 1
ATOM 1672 N N . CYS A 1 220 ? -9.958 15.171 4.768 1.00 96.25 220 CYS A N 1
ATOM 1673 C CA . CYS A 1 220 ? -11.324 15.527 5.159 1.00 96.25 220 CYS A CA 1
ATOM 1674 C C . CYS A 1 220 ? -12.342 14.797 4.275 1.00 96.25 220 CYS A C 1
ATOM 1676 O O . CYS A 1 220 ? -12.077 14.553 3.097 1.00 96.25 220 CYS A O 1
ATOM 1678 N N . VAL A 1 221 ? -13.535 14.508 4.798 1.00 96.19 221 VAL A N 1
ATOM 1679 C CA . VAL A 1 221 ? -14.651 14.043 3.956 1.00 96.19 221 VAL A CA 1
ATOM 1680 C C . VAL A 1 221 ? -14.980 15.127 2.921 1.00 96.19 221 VAL A C 1
ATOM 1682 O O . VAL A 1 221 ? -15.072 16.298 3.277 1.00 96.19 221 VAL A O 1
ATOM 1685 N N . GLY A 1 222 ? -15.097 14.748 1.648 1.00 96.12 222 GLY A N 1
ATOM 1686 C CA . GLY A 1 222 ? -15.234 15.633 0.487 1.00 96.12 222 GLY A CA 1
ATOM 1687 C C . GLY A 1 222 ? -13.916 16.212 -0.050 1.00 96.12 222 GLY A C 1
ATOM 1688 O O . GLY A 1 222 ? -13.926 16.956 -1.030 1.00 96.12 222 GLY A O 1
ATOM 1689 N N . GLU A 1 223 ? -12.766 15.923 0.574 1.00 97.62 223 GLU A N 1
ATOM 1690 C CA . GLU A 1 223 ? -11.459 16.332 0.046 1.00 97.62 223 GLU A CA 1
ATOM 1691 C C . GLU A 1 223 ? -11.108 15.519 -1.206 1.00 97.62 223 GLU A C 1
ATOM 1693 O O . GLU A 1 223 ? -11.273 14.297 -1.237 1.00 97.62 223 GLU A O 1
ATOM 1698 N N . ARG A 1 224 ? -10.571 16.201 -2.225 1.00 98.25 224 ARG A N 1
ATOM 1699 C CA . ARG A 1 224 ? -10.014 15.584 -3.431 1.00 98.25 224 ARG A CA 1
ATOM 1700 C C . ARG A 1 224 ? -8.508 15.766 -3.467 1.00 98.25 224 ARG A C 1
ATOM 1702 O O . ARG A 1 224 ? -8.010 16.876 -3.256 1.00 98.25 224 ARG A O 1
ATOM 1709 N N . ARG A 1 225 ? -7.781 14.699 -3.783 1.00 98.56 225 ARG A N 1
ATOM 1710 C CA . ARG A 1 225 ? -6.318 14.700 -3.907 1.00 98.56 225 ARG A CA 1
ATOM 1711 C C . ARG A 1 225 ? -5.879 14.054 -5.204 1.00 98.56 225 ARG A C 1
ATOM 1713 O O . ARG A 1 225 ? -6.515 13.128 -5.689 1.00 98.56 225 ARG A O 1
ATOM 1720 N N . GLN A 1 226 ? -4.756 14.529 -5.711 1.00 98.56 226 GLN A N 1
ATOM 1721 C CA . GLN A 1 226 ? -3.941 13.831 -6.683 1.00 98.56 226 GLN A CA 1
ATOM 1722 C C . GLN A 1 226 ? -2.753 13.208 -5.945 1.00 98.56 226 GLN A C 1
ATOM 1724 O O . GLN A 1 226 ? -2.094 13.892 -5.159 1.00 98.56 226 GLN A O 1
ATOM 1729 N N . LEU A 1 227 ? -2.512 11.921 -6.172 1.00 98.44 227 LEU A N 1
ATOM 1730 C CA . LEU A 1 227 ? -1.435 11.148 -5.564 1.00 98.44 227 LEU A CA 1
ATOM 1731 C C . LEU A 1 227 ? -0.544 10.597 -6.676 1.00 98.44 227 LEU A C 1
ATOM 1733 O O . LEU A 1 227 ? -1.039 9.885 -7.551 1.00 98.44 227 LEU A O 1
ATOM 1737 N N . ILE A 1 228 ? 0.752 10.891 -6.631 1.00 97.06 228 ILE A N 1
ATOM 1738 C CA . ILE A 1 228 ? 1.747 10.226 -7.479 1.00 97.06 228 ILE A CA 1
ATOM 1739 C C . ILE A 1 228 ? 2.425 9.165 -6.624 1.00 97.06 228 ILE A C 1
ATOM 1741 O O . ILE A 1 228 ? 3.116 9.477 -5.653 1.00 97.06 228 ILE A O 1
ATOM 1745 N N . VAL A 1 229 ? 2.184 7.903 -6.966 1.00 97.44 229 VAL A N 1
ATOM 1746 C CA . VAL A 1 229 ? 2.643 6.748 -6.200 1.00 97.44 229 VAL A CA 1
ATOM 1747 C C . VAL A 1 229 ? 3.778 6.057 -6.958 1.00 97.44 229 VAL A C 1
ATOM 1749 O O . VAL A 1 229 ? 3.534 5.501 -8.037 1.00 97.44 229 VAL A O 1
ATOM 1752 N N . PRO A 1 230 ? 5.012 6.064 -6.423 1.00 95.81 230 PRO A N 1
ATOM 1753 C CA . PRO A 1 230 ? 6.127 5.380 -7.059 1.00 95.81 230 PRO A CA 1
ATOM 1754 C C . PRO A 1 230 ? 5.964 3.850 -6.968 1.00 95.81 230 PRO A C 1
ATOM 1756 O O . PRO A 1 230 ? 5.257 3.349 -6.089 1.00 95.81 230 PRO A O 1
ATOM 1759 N N . PRO A 1 231 ? 6.634 3.071 -7.839 1.00 94.06 231 PRO A N 1
ATOM 1760 C CA . PRO A 1 231 ? 6.385 1.638 -7.971 1.00 94.06 231 PRO A CA 1
ATOM 1761 C C . PRO A 1 231 ? 6.592 0.842 -6.680 1.00 94.06 231 PRO A C 1
ATOM 1763 O O . PRO A 1 231 ? 5.829 -0.084 -6.418 1.00 94.06 231 PRO A O 1
ATOM 1766 N N . HIS A 1 232 ? 7.589 1.193 -5.858 1.00 93.88 232 HIS A N 1
ATOM 1767 C CA . HIS A 1 232 ? 7.877 0.509 -4.588 1.00 93.88 232 HIS A CA 1
ATOM 1768 C C . HIS A 1 232 ? 6.800 0.717 -3.518 1.00 93.88 232 HIS A C 1
ATOM 1770 O O . HIS A 1 232 ? 6.726 -0.089 -2.601 1.00 93.88 232 HIS A O 1
ATOM 1776 N N . LEU A 1 233 ? 5.942 1.732 -3.671 1.00 96.81 233 LEU A N 1
ATOM 1777 C CA . LEU A 1 233 ? 4.750 1.966 -2.844 1.00 96.81 233 LEU A CA 1
ATOM 1778 C C . LEU A 1 233 ? 3.450 1.539 -3.563 1.00 96.81 233 LEU A C 1
ATOM 1780 O O . LEU A 1 233 ? 2.348 1.817 -3.085 1.00 96.81 233 LEU A O 1
ATOM 1784 N N . ALA A 1 234 ? 3.574 0.883 -4.723 1.00 96.56 234 ALA A N 1
ATOM 1785 C CA . ALA A 1 234 ? 2.487 0.369 -5.554 1.00 96.56 234 ALA A CA 1
ATOM 1786 C C . ALA A 1 234 ? 2.664 -1.135 -5.848 1.00 96.56 234 ALA A C 1
ATOM 1788 O O . ALA A 1 234 ? 2.575 -1.959 -4.943 1.00 96.56 234 ALA A O 1
ATOM 1789 N N . HIS A 1 235 ? 2.879 -1.509 -7.116 1.00 95.00 235 HIS A N 1
ATOM 1790 C CA . HIS A 1 235 ? 2.959 -2.904 -7.577 1.00 95.00 235 HIS A CA 1
ATOM 1791 C C . HIS A 1 235 ? 4.385 -3.371 -7.928 1.00 95.00 235 HIS A C 1
ATOM 1793 O O . HIS A 1 235 ? 4.572 -4.452 -8.488 1.00 95.00 235 HIS A O 1
ATOM 1799 N N . GLY A 1 236 ? 5.400 -2.571 -7.604 1.00 92.31 236 GLY A N 1
ATOM 1800 C CA . GLY A 1 236 ? 6.809 -2.910 -7.779 1.00 92.31 236 GLY A CA 1
ATOM 1801 C C . GLY A 1 236 ? 7.221 -3.170 -9.230 1.00 92.31 236 GLY A C 1
ATOM 1802 O O . GLY A 1 236 ? 6.574 -2.743 -10.187 1.00 92.31 236 GLY A O 1
ATOM 1803 N N . GLU A 1 237 ? 8.336 -3.880 -9.395 1.00 88.88 237 GLU A N 1
ATOM 1804 C CA . GLU A 1 237 ? 8.910 -4.212 -10.706 1.00 88.88 237 GLU A CA 1
ATOM 1805 C C . GLU A 1 237 ? 8.069 -5.232 -11.486 1.00 88.88 237 GLU A C 1
ATOM 1807 O O . GLU A 1 237 ? 8.029 -5.183 -12.712 1.00 88.88 237 GLU A O 1
ATOM 1812 N N . SER A 1 238 ? 7.351 -6.113 -10.786 1.00 89.81 238 SER A N 1
ATOM 1813 C CA . SER A 1 238 ? 6.495 -7.136 -11.402 1.00 89.81 238 SER A CA 1
ATOM 1814 C C . SER A 1 238 ? 5.188 -6.571 -11.960 1.00 89.81 238 SER A C 1
ATOM 1816 O O . SER A 1 238 ? 4.599 -7.167 -12.862 1.00 89.81 238 SER A O 1
ATOM 1818 N N . GLY A 1 239 ? 4.721 -5.436 -11.431 1.00 92.19 239 GLY A N 1
ATOM 1819 C CA . GLY A 1 239 ? 3.409 -4.897 -11.765 1.00 92.19 239 GLY A CA 1
ATOM 1820 C C . GLY A 1 239 ? 2.273 -5.783 -11.245 1.00 92.19 239 GLY A C 1
ATOM 1821 O O . GLY A 1 239 ? 2.443 -6.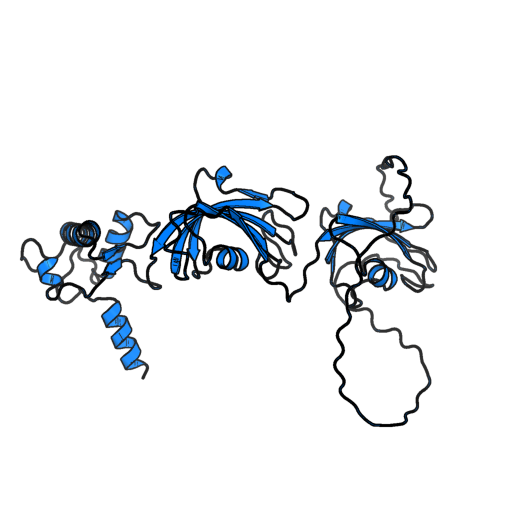601 -10.340 1.00 92.19 239 GLY A O 1
ATOM 1822 N N . ALA A 1 240 ? 1.086 -5.605 -11.816 1.00 93.06 240 ALA A N 1
ATOM 1823 C CA . ALA A 1 240 ? -0.112 -6.367 -11.471 1.00 93.06 240 ALA A CA 1
ATOM 1824 C C . ALA A 1 240 ? -1.005 -6.549 -12.705 1.00 93.06 240 ALA A C 1
ATOM 1826 O O . ALA A 1 240 ? -0.699 -6.074 -13.799 1.00 93.06 240 ALA A O 1
ATOM 1827 N N . ARG A 1 241 ? -2.141 -7.241 -12.561 1.00 91.56 241 ARG A N 1
ATOM 1828 C CA . ARG A 1 241 ? -3.085 -7.424 -13.673 1.00 91.56 241 ARG A CA 1
ATOM 1829 C C . ARG A 1 241 ? -3.568 -6.061 -14.182 1.00 91.56 241 ARG A C 1
ATOM 1831 O O . ARG A 1 241 ? -4.316 -5.391 -13.486 1.00 91.56 241 ARG A O 1
ATOM 1838 N N . GLY A 1 242 ? -3.155 -5.681 -15.392 1.00 91.06 242 GLY A N 1
ATOM 1839 C CA . GLY A 1 242 ? -3.474 -4.387 -16.012 1.00 91.06 242 GLY A CA 1
ATOM 1840 C C . GLY A 1 242 ? -2.533 -3.238 -15.628 1.00 91.06 242 GLY A C 1
ATOM 1841 O O . GLY A 1 242 ? -2.608 -2.182 -16.244 1.00 91.06 242 GLY A O 1
ATOM 1842 N N . VAL A 1 243 ? -1.614 -3.444 -14.678 1.00 93.88 243 VAL A N 1
ATOM 1843 C CA . VAL A 1 243 ? -0.612 -2.449 -14.278 1.00 93.88 243 VAL A CA 1
ATOM 1844 C C . VAL A 1 243 ? 0.768 -2.888 -14.759 1.00 93.88 243 VAL A C 1
ATOM 1846 O O . VAL A 1 243 ? 1.254 -3.930 -14.313 1.00 93.88 243 VAL A O 1
ATOM 1849 N N . PRO A 1 244 ? 1.436 -2.115 -15.629 1.00 91.88 244 PRO A N 1
ATOM 1850 C CA . PRO A 1 244 ? 2.793 -2.430 -16.052 1.00 91.88 244 PRO A CA 1
ATOM 1851 C C . PRO A 1 244 ? 3.782 -2.474 -14.879 1.00 91.88 244 PRO A C 1
ATOM 1853 O O . PRO A 1 244 ? 3.661 -1.720 -13.914 1.00 91.88 244 PRO A O 1
ATOM 1856 N N . GLY A 1 245 ? 4.802 -3.322 -14.999 1.00 91.19 245 GLY A N 1
ATOM 1857 C CA . GLY A 1 245 ? 5.925 -3.349 -14.065 1.00 91.19 245 GLY A CA 1
ATOM 1858 C C . GLY A 1 245 ? 6.661 -2.011 -13.991 1.00 91.19 245 GLY A C 1
ATOM 1859 O O . GLY A 1 245 ? 6.831 -1.326 -15.005 1.00 91.19 245 GLY A O 1
ATOM 1860 N N . SER A 1 246 ? 7.089 -1.642 -12.783 1.00 90.25 246 SER A N 1
ATOM 1861 C CA . SER A 1 246 ? 7.756 -0.371 -12.465 1.00 90.25 246 SER A CA 1
ATOM 1862 C C . SER A 1 246 ? 6.955 0.883 -12.852 1.00 90.25 246 SER A C 1
ATOM 1864 O O . SER A 1 246 ? 7.547 1.939 -13.055 1.00 90.25 246 SER A O 1
ATOM 1866 N N . ALA A 1 247 ? 5.629 0.790 -12.987 1.00 92.75 247 ALA A N 1
ATOM 1867 C CA . ALA A 1 247 ? 4.793 1.939 -13.316 1.00 92.75 247 ALA A CA 1
ATOM 1868 C C . ALA A 1 247 ? 4.657 2.905 -12.131 1.00 92.75 247 ALA A C 1
ATOM 1870 O O . ALA A 1 247 ? 4.307 2.488 -11.025 1.00 92.75 247 ALA A O 1
ATOM 1871 N N . VAL A 1 248 ? 4.866 4.200 -12.385 1.00 94.31 248 VAL A N 1
ATOM 1872 C CA . VAL A 1 248 ? 4.412 5.264 -11.482 1.00 94.31 248 VAL A CA 1
ATOM 1873 C C . VAL A 1 248 ? 2.914 5.469 -11.705 1.00 94.31 248 VAL A C 1
ATOM 1875 O O . VAL A 1 248 ? 2.474 5.670 -12.842 1.00 94.31 248 VAL A O 1
ATOM 1878 N N . LEU A 1 249 ? 2.129 5.395 -10.633 1.00 96.88 249 LEU A N 1
ATOM 1879 C CA . LEU A 1 249 ? 0.675 5.521 -10.697 1.00 96.88 249 LEU A CA 1
ATOM 1880 C C . LEU A 1 249 ? 0.236 6.926 -10.309 1.00 96.88 249 LEU A C 1
ATOM 1882 O O . LEU A 1 249 ? 0.683 7.469 -9.303 1.00 96.88 249 LEU A O 1
ATOM 1886 N N . LEU A 1 250 ? -0.688 7.481 -11.082 1.00 97.38 250 LEU A N 1
ATOM 1887 C CA . LEU A 1 250 ? -1.384 8.719 -10.778 1.00 97.38 250 LEU A CA 1
ATOM 1888 C C . LEU A 1 250 ? -2.803 8.382 -10.325 1.00 97.38 250 LEU A C 1
ATOM 1890 O O . LEU A 1 250 ? -3.610 7.889 -11.118 1.00 97.38 250 LEU A O 1
ATOM 1894 N N . PHE A 1 251 ? -3.112 8.664 -9.064 1.00 98.50 251 PHE A N 1
ATOM 1895 C CA . PHE A 1 251 ? -4.466 8.567 -8.534 1.00 98.50 251 PHE A CA 1
ATOM 1896 C C . PHE A 1 251 ? -5.084 9.950 -8.388 1.00 98.50 251 PHE A C 1
ATOM 1898 O O . PHE A 1 251 ? -4.470 10.844 -7.817 1.00 98.50 251 PHE A O 1
ATOM 1905 N N . GLU A 1 252 ? -6.328 10.106 -8.818 1.00 98.44 252 GLU A N 1
ATOM 1906 C CA . GLU A 1 252 ? -7.214 11.145 -8.302 1.00 98.44 252 GLU A CA 1
ATOM 1907 C C . GLU A 1 252 ? -8.208 10.489 -7.358 1.00 98.44 252 GLU A C 1
ATOM 1909 O O . GLU A 1 252 ? -8.965 9.619 -7.782 1.00 98.44 252 GLU A O 1
ATOM 1914 N N . VAL A 1 253 ? -8.192 10.884 -6.088 1.00 98.50 253 VAL A N 1
ATOM 1915 C CA . VAL A 1 253 ? -9.059 10.334 -5.045 1.00 98.50 253 VAL A CA 1
ATOM 1916 C C . VAL A 1 253 ? -10.002 11.396 -4.504 1.00 98.50 253 VAL A C 1
ATOM 1918 O O . VAL A 1 253 ? -9.639 12.568 -4.410 1.00 98.50 253 VAL A O 1
ATOM 1921 N N . GLU A 1 254 ? -11.197 10.976 -4.113 1.00 98.12 254 GLU A N 1
ATOM 1922 C CA . GLU A 1 254 ? -12.195 11.777 -3.409 1.00 98.12 254 GLU A CA 1
ATOM 1923 C C . GLU A 1 254 ? -12.700 10.992 -2.203 1.00 98.12 254 GLU A C 1
ATOM 1925 O O . GLU A 1 254 ? -13.252 9.903 -2.363 1.00 98.12 254 GLU A O 1
ATOM 1930 N N . LEU A 1 255 ? -12.515 11.527 -0.994 1.00 97.88 255 LEU A N 1
ATOM 1931 C CA . LEU A 1 255 ? -13.016 10.869 0.210 1.00 97.88 255 LEU A CA 1
ATOM 1932 C C . LEU A 1 255 ? -14.525 11.105 0.338 1.00 97.88 255 LEU A C 1
ATOM 1934 O O . LEU A 1 255 ? -14.958 12.238 0.518 1.00 97.88 255 LEU A O 1
ATOM 1938 N N . VAL A 1 256 ? -15.320 10.039 0.298 1.00 96.88 256 VAL A N 1
ATOM 1939 C CA . VAL A 1 256 ? -16.790 10.093 0.354 1.00 96.88 256 VAL A CA 1
ATOM 1940 C C . VAL A 1 256 ? -17.293 10.040 1.791 1.00 96.88 256 VAL A C 1
ATOM 1942 O O . VAL A 1 256 ? -18.158 10.821 2.175 1.00 96.88 256 VAL A O 1
ATOM 1945 N N . SER A 1 257 ? -16.761 9.124 2.600 1.00 95.50 257 SER A N 1
ATOM 1946 C CA . SER A 1 257 ? -17.145 8.994 4.005 1.00 95.50 257 SER A CA 1
ATOM 1947 C C . SER A 1 257 ? -16.011 8.432 4.848 1.00 95.50 257 SER A C 1
ATOM 1949 O O . SER A 1 257 ? -15.092 7.782 4.339 1.00 95.50 257 SER A O 1
ATOM 1951 N N . ARG A 1 258 ? -16.120 8.655 6.157 1.00 94.44 258 ARG A N 1
ATOM 1952 C CA . ARG A 1 258 ? -15.253 8.061 7.165 1.00 94.44 258 ARG A CA 1
ATOM 1953 C C . ARG A 1 258 ? -16.046 7.537 8.345 1.00 94.44 258 ARG A C 1
ATOM 1955 O O . ARG A 1 258 ? -17.033 8.159 8.724 1.00 94.44 258 ARG A O 1
ATOM 1962 N N . GLU A 1 259 ? -15.552 6.472 8.950 1.00 93.44 259 GLU A N 1
ATOM 1963 C CA . GLU A 1 259 ? -16.037 5.920 10.209 1.00 93.44 259 GLU A CA 1
ATOM 1964 C C . GLU A 1 259 ? -14.826 5.485 11.042 1.00 93.44 259 GLU A C 1
ATOM 1966 O O . GLU A 1 259 ? -13.846 4.971 10.494 1.00 93.44 259 GLU A O 1
ATOM 1971 N N . ASP A 1 260 ? -14.874 5.689 12.360 1.00 91.06 260 ASP A N 1
ATOM 1972 C CA . ASP A 1 260 ? -13.853 5.146 13.258 1.00 91.06 260 ASP A CA 1
ATOM 1973 C C . ASP A 1 260 ? -13.876 3.616 13.151 1.00 91.06 260 ASP A C 1
ATOM 1975 O O . ASP A 1 260 ? -14.874 2.973 13.496 1.00 91.06 260 ASP A O 1
ATOM 1979 N N . GLY A 1 261 ? -12.778 3.011 12.699 1.00 88.25 261 GLY A N 1
ATOM 1980 C CA . GLY A 1 261 ? -12.697 1.556 12.632 1.00 88.25 261 GLY A CA 1
ATOM 1981 C C . GLY A 1 261 ? -12.558 0.918 14.010 1.00 88.25 261 GLY A C 1
ATOM 1982 O O . GLY A 1 261 ? -12.657 1.574 15.052 1.00 88.25 261 GLY A O 1
ATOM 1983 N N . LEU A 1 262 ? -12.346 -0.393 14.018 1.00 89.75 262 LEU A N 1
ATOM 1984 C CA . LEU A 1 262 ? -12.153 -1.172 15.237 1.00 89.75 262 LEU A CA 1
ATOM 1985 C C . LEU A 1 262 ? -10.681 -1.559 15.410 1.00 89.75 262 LEU A C 1
ATOM 1987 O O . LEU A 1 262 ? -9.973 -1.696 14.408 1.00 89.75 262 LEU A O 1
ATOM 1991 N N . PRO A 1 263 ? -10.212 -1.786 16.651 1.00 86.00 263 PRO A N 1
ATOM 1992 C CA . PRO A 1 263 ? -8.936 -2.451 16.868 1.00 86.00 263 PRO A CA 1
ATOM 1993 C C . PRO A 1 263 ? -8.889 -3.797 16.133 1.00 86.00 263 PRO A C 1
ATOM 1995 O O . PRO A 1 263 ? -9.908 -4.468 15.940 1.00 86.00 263 PRO A O 1
ATOM 1998 N N . THR A 1 264 ? -7.692 -4.204 15.718 1.00 82.12 264 THR A N 1
ATOM 1999 C CA . THR A 1 264 ? -7.500 -5.434 14.946 1.00 82.12 264 THR A CA 1
ATOM 2000 C C . THR A 1 264 ? -8.088 -6.646 15.672 1.00 82.12 264 THR A C 1
ATOM 2002 O O . THR A 1 264 ? -7.729 -6.942 16.807 1.00 82.12 264 THR A O 1
ATOM 2005 N N . GLY A 1 265 ? -8.974 -7.379 14.993 1.00 85.19 265 GLY A N 1
ATOM 2006 C CA . GLY A 1 265 ? -9.574 -8.610 15.515 1.00 85.19 265 GLY A CA 1
ATOM 2007 C C . GLY A 1 265 ? -10.804 -8.418 16.408 1.00 85.19 265 GLY A C 1
ATOM 2008 O O . GLY A 1 265 ? -11.258 -9.401 16.992 1.00 85.19 265 GLY A O 1
ATOM 2009 N N . TYR A 1 266 ? -11.334 -7.198 16.515 1.00 91.25 266 TYR A N 1
ATOM 2010 C CA . TYR A 1 266 ? -12.596 -6.897 17.195 1.00 91.25 266 TYR A CA 1
ATOM 2011 C C . TYR A 1 266 ? -13.729 -6.775 16.174 1.00 91.25 266 TYR A C 1
ATOM 2013 O O . TYR A 1 266 ? -13.530 -6.170 15.127 1.00 91.25 266 TYR A O 1
ATOM 2021 N N . LEU A 1 267 ? -14.914 -7.312 16.484 1.00 93.38 267 LEU A N 1
ATOM 2022 C CA . LEU A 1 267 ? -16.137 -7.168 15.667 1.00 93.38 267 LEU A CA 1
ATOM 2023 C C . LEU A 1 267 ? -17.095 -6.093 16.204 1.00 93.38 267 LEU A C 1
ATOM 2025 O O . LEU A 1 267 ? -17.941 -5.583 15.472 1.00 93.38 267 LEU A O 1
ATOM 2029 N N . PHE A 1 268 ? -16.934 -5.732 17.474 1.00 95.00 268 PHE A N 1
ATOM 2030 C CA . PHE A 1 268 ? -17.691 -4.706 18.173 1.00 95.00 268 PHE A CA 1
ATOM 2031 C C . PHE A 1 268 ? -16.813 -4.100 19.267 1.00 95.00 268 PHE A C 1
ATOM 2033 O O . PHE A 1 268 ? -15.985 -4.800 19.853 1.00 95.00 268 PHE A O 1
ATOM 2040 N N . VAL A 1 269 ? -17.006 -2.815 19.555 1.00 94.06 269 VAL A N 1
ATOM 2041 C CA . VAL A 1 269 ? -16.427 -2.160 20.735 1.00 94.06 269 VAL A CA 1
ATOM 2042 C C . VAL A 1 269 ? -17.438 -1.208 21.359 1.00 94.06 269 VAL A C 1
ATOM 2044 O O . VAL A 1 269 ? -18.182 -0.525 20.649 1.00 94.06 269 VAL A O 1
ATOM 2047 N N . TRP A 1 270 ? -17.417 -1.102 22.684 1.00 94.69 270 TRP A N 1
ATOM 2048 C CA . TRP A 1 270 ? -18.071 -0.002 23.384 1.00 94.69 270 TRP A CA 1
ATOM 2049 C C . TRP A 1 270 ? -17.257 1.291 23.229 1.00 94.69 270 TRP A C 1
ATOM 2051 O O . TRP A 1 270 ? -16.035 1.278 23.095 1.00 94.69 270 TRP A O 1
ATOM 2061 N N . HIS A 1 271 ? -17.940 2.435 23.227 1.00 92.00 271 HIS A N 1
ATOM 2062 C CA . HIS A 1 271 ? -17.304 3.757 23.259 1.00 92.00 271 HIS A CA 1
ATOM 2063 C C . HIS A 1 271 ? -16.766 4.116 24.652 1.00 92.00 271 HIS A C 1
ATOM 2065 O O . HIS A 1 271 ? -15.944 5.022 24.782 1.00 92.00 271 HIS A O 1
ATOM 2071 N N . LYS A 1 272 ? -17.271 3.435 25.683 1.00 91.12 272 LYS A N 1
ATOM 2072 C CA . LYS A 1 272 ? -16.886 3.542 27.093 1.00 91.12 272 LYS A CA 1
ATOM 2073 C C . LYS A 1 272 ? -16.744 2.131 27.667 1.00 91.12 272 LYS A C 1
ATOM 2075 O O . LYS A 1 272 ? -16.724 1.168 26.908 1.00 91.12 272 LYS A O 1
ATOM 2080 N N . ASP A 1 273 ? -16.686 2.021 28.985 1.00 90.12 273 ASP A N 1
ATOM 2081 C CA . ASP A 1 273 ? -16.697 0.734 29.668 1.00 90.12 273 ASP A CA 1
ATOM 2082 C C . ASP A 1 273 ? -17.964 -0.075 29.318 1.00 90.12 273 ASP A C 1
ATOM 2084 O O . ASP A 1 273 ? -19.049 0.513 29.171 1.00 90.12 273 ASP A O 1
ATOM 2088 N N . PRO A 1 274 ? -17.847 -1.408 29.171 1.00 91.75 274 PRO A N 1
ATOM 2089 C CA . PRO A 1 274 ? -19.000 -2.281 28.997 1.00 91.75 274 PRO A CA 1
ATOM 2090 C C . PRO A 1 274 ? -19.937 -2.206 30.220 1.00 91.75 274 PRO A C 1
ATOM 2092 O O . PRO A 1 274 ? -19.508 -1.834 31.316 1.00 91.75 274 PRO A O 1
ATOM 2095 N N . PRO A 1 275 ? -21.227 -2.558 30.067 1.00 92.00 275 PRO A N 1
ATOM 2096 C CA . PRO A 1 275 ? -22.156 -2.633 31.190 1.00 92.00 275 PRO A CA 1
ATOM 2097 C C . PRO A 1 275 ? -21.639 -3.537 32.316 1.00 92.00 275 PRO A C 1
ATOM 2099 O O . PRO A 1 275 ? -21.160 -4.639 32.061 1.00 92.00 275 PRO A O 1
ATOM 2102 N N . ALA A 1 276 ? -21.763 -3.076 33.566 1.00 90.56 276 ALA A N 1
ATOM 2103 C CA . ALA A 1 276 ? -21.226 -3.782 34.733 1.00 90.56 276 ALA A CA 1
ATOM 2104 C C . ALA A 1 276 ? -21.831 -5.185 34.918 1.00 90.56 276 ALA A C 1
ATOM 2106 O O . ALA A 1 276 ? -21.125 -6.110 35.307 1.00 90.56 276 ALA A O 1
ATOM 2107 N N . ASN A 1 277 ? -23.117 -5.345 34.593 1.00 91.75 277 ASN A N 1
ATOM 2108 C CA . ASN A 1 277 ? -23.827 -6.618 34.653 1.00 91.75 277 ASN A CA 1
ATOM 2109 C C . ASN A 1 277 ? -24.134 -7.115 33.233 1.00 91.75 277 ASN A C 1
ATOM 2111 O O . ASN A 1 277 ? -25.286 -7.367 32.896 1.00 91.75 277 ASN A O 1
ATOM 2115 N N . LEU A 1 278 ? -23.104 -7.220 32.383 1.00 93.44 278 LEU A N 1
ATOM 2116 C CA . LEU A 1 278 ? -23.250 -7.489 30.948 1.00 93.44 278 LEU A CA 1
ATOM 2117 C C . LEU A 1 278 ? -24.147 -8.695 30.630 1.00 93.44 278 LEU A C 1
ATOM 2119 O O . LEU A 1 278 ? -25.009 -8.583 29.764 1.00 93.44 278 LEU A O 1
ATOM 2123 N N . PHE A 1 279 ? -23.951 -9.825 31.321 1.00 95.00 279 PHE A N 1
ATOM 2124 C CA . PHE A 1 279 ? -24.775 -11.018 31.110 1.00 95.00 279 PHE A CA 1
ATOM 2125 C C . PHE A 1 279 ? -26.237 -10.751 31.469 1.00 95.00 279 PHE A C 1
ATOM 2127 O O . PHE A 1 279 ? -27.123 -11.026 30.670 1.00 95.00 279 PHE A O 1
ATOM 2134 N N . GLU A 1 280 ? -26.491 -10.157 32.640 1.00 94.38 280 GLU A N 1
ATOM 2135 C CA . GLU A 1 280 ? -27.853 -9.837 33.065 1.00 94.38 280 GLU A CA 1
ATOM 2136 C C . GLU A 1 280 ? -28.507 -8.863 32.083 1.00 94.38 280 GLU A C 1
ATOM 2138 O O . GLU A 1 280 ? -29.649 -9.068 31.706 1.00 94.38 280 GLU A O 1
ATOM 2143 N N . ASP A 1 281 ? -27.820 -7.816 31.635 1.00 94.06 281 ASP A N 1
ATOM 2144 C CA . ASP A 1 281 ? -28.398 -6.846 30.698 1.00 94.06 281 ASP A CA 1
ATOM 2145 C C . ASP A 1 281 ? -28.717 -7.456 29.319 1.00 94.06 281 ASP A C 1
ATOM 2147 O O . ASP A 1 281 ? -29.546 -6.912 28.586 1.00 94.06 281 ASP A O 1
ATOM 2151 N N . MET A 1 282 ? -28.074 -8.575 28.973 1.00 95.56 282 MET A N 1
ATOM 2152 C CA . MET A 1 282 ? -28.252 -9.302 27.717 1.00 95.56 282 MET A CA 1
ATOM 2153 C C . MET A 1 282 ? -29.317 -10.401 27.803 1.00 95.56 282 MET A C 1
ATOM 2155 O O . MET A 1 282 ? -30.045 -10.587 26.834 1.00 95.56 282 MET A O 1
ATOM 2159 N N . ASP A 1 283 ? -29.423 -11.076 28.951 1.00 96.75 283 ASP A N 1
ATOM 2160 C CA . ASP A 1 283 ? -30.500 -12.006 29.304 1.00 96.75 283 ASP A CA 1
ATOM 2161 C C . ASP A 1 283 ? -31.778 -11.203 29.609 1.00 96.75 283 ASP A C 1
ATOM 2163 O O . ASP A 1 283 ? -32.010 -10.697 30.720 1.00 96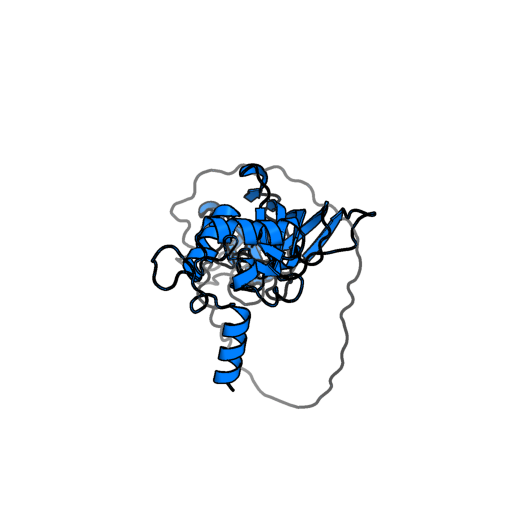.75 283 ASP A O 1
ATOM 2167 N N . LEU A 1 284 ? -32.586 -11.003 28.567 1.00 94.25 284 LEU A N 1
ATOM 2168 C CA . LEU A 1 284 ? -33.748 -10.115 28.597 1.00 94.25 284 LEU A CA 1
ATOM 2169 C C . LEU A 1 284 ? -34.905 -10.731 29.383 1.00 94.25 284 LEU A C 1
ATOM 2171 O O . LEU A 1 284 ? -35.697 -10.000 29.992 1.00 94.25 284 LEU A O 1
ATOM 2175 N N . ASN A 1 285 ? -35.017 -12.058 29.355 1.00 95.19 285 ASN A N 1
ATOM 2176 C CA . ASN A 1 285 ? -36.115 -12.793 29.968 1.00 95.19 285 ASN A CA 1
ATOM 2177 C C . ASN A 1 285 ? -35.774 -13.320 31.387 1.00 95.19 285 ASN A C 1
ATOM 2179 O O . ASN A 1 285 ? -36.695 -13.675 32.130 1.00 95.19 285 ASN A O 1
ATOM 2183 N N . LYS A 1 286 ? -34.493 -13.261 31.787 1.00 95.12 286 LYS A N 1
ATOM 2184 C CA . LYS A 1 286 ? -33.938 -13.681 33.085 1.00 95.12 286 LYS A CA 1
ATOM 2185 C C . LYS A 1 286 ? -34.001 -15.191 33.334 1.00 95.12 286 LYS A C 1
ATOM 2187 O O . LYS A 1 286 ? -34.224 -15.603 34.477 1.00 95.12 286 LYS A O 1
ATOM 2192 N N . ASP A 1 287 ? -33.841 -16.010 32.299 1.00 95.94 287 ASP A N 1
ATOM 2193 C CA . ASP A 1 287 ? -33.832 -17.476 32.396 1.00 95.94 287 ASP A CA 1
ATOM 2194 C C . ASP A 1 287 ? -32.425 -18.081 32.547 1.00 95.94 287 ASP A C 1
ATOM 2196 O O . ASP A 1 287 ? -32.307 -19.275 32.838 1.00 95.94 287 ASP A O 1
ATOM 2200 N N . GLY A 1 288 ? -31.373 -17.260 32.464 1.00 95.19 288 GLY A N 1
ATOM 2201 C CA . GLY A 1 288 ? -29.980 -17.686 32.560 1.00 95.19 288 GLY A CA 1
ATOM 2202 C C . GLY A 1 288 ? -29.374 -18.162 31.237 1.00 95.19 288 GLY A C 1
ATOM 2203 O O . GLY A 1 288 ? -28.252 -18.675 31.252 1.00 95.19 288 GLY A O 1
ATOM 2204 N N . GLU A 1 289 ? -30.073 -18.002 30.113 1.00 96.19 289 GLU A N 1
ATOM 2205 C CA . GLU A 1 289 ? -29.636 -18.400 28.777 1.00 96.19 289 GLU A CA 1
ATOM 2206 C C . GLU A 1 289 ? -29.847 -17.245 27.787 1.00 96.19 289 GLU A C 1
ATOM 2208 O O . GLU A 1 289 ? -30.946 -16.731 27.629 1.00 96.19 289 GLU A O 1
ATOM 2213 N N . VAL A 1 290 ? -28.806 -16.848 27.052 1.00 97.81 290 VAL A N 1
ATOM 2214 C CA . VAL A 1 290 ? -28.929 -15.807 26.019 1.00 97.81 290 VAL A CA 1
ATOM 2215 C C . VAL A 1 290 ? -28.964 -16.456 24.630 1.00 97.81 290 VAL A C 1
ATOM 2217 O O . VAL A 1 290 ? -27.908 -16.827 24.107 1.00 97.81 290 VAL A O 1
ATOM 2220 N N . PRO A 1 291 ? -30.135 -16.595 23.982 1.00 97.56 291 PRO A N 1
ATOM 2221 C CA . PRO A 1 291 ? -30.224 -17.056 22.597 1.00 97.56 291 PRO A CA 1
ATOM 2222 C C . PRO A 1 291 ? -29.806 -15.957 21.590 1.00 97.56 291 PRO A C 1
ATOM 2224 O O . PRO A 1 291 ? -29.736 -14.775 21.949 1.00 97.56 291 PRO A O 1
ATOM 2227 N N . PRO A 1 292 ? -29.604 -16.295 20.296 1.00 97.12 292 PRO A N 1
ATOM 2228 C CA . PRO A 1 292 ? -29.179 -15.343 19.263 1.00 97.12 292 PRO A CA 1
ATOM 2229 C C . PRO A 1 292 ? -30.053 -14.091 19.152 1.00 97.12 292 PRO A C 1
ATOM 2231 O O . PRO A 1 292 ? -29.549 -13.005 18.871 1.00 97.12 292 PRO A O 1
ATOM 2234 N N . GLU A 1 293 ? -31.361 -14.227 19.380 1.00 96.88 293 GLU A N 1
ATOM 2235 C CA . GLU A 1 293 ? -32.315 -13.118 19.300 1.00 96.88 293 GLU A CA 1
ATOM 2236 C C . GLU A 1 293 ? -32.120 -12.100 20.431 1.00 96.88 293 GLU A C 1
ATOM 2238 O O . GLU A 1 293 ? -32.158 -10.892 20.186 1.00 96.88 293 GLU A O 1
ATOM 2243 N N . GLU A 1 294 ? -31.862 -12.566 21.656 1.00 97.69 294 GLU A N 1
ATOM 2244 C CA . GLU A 1 294 ? -31.585 -11.693 22.802 1.00 97.69 294 GLU A CA 1
ATOM 2245 C C . GLU A 1 294 ? -30.224 -11.015 22.647 1.00 97.69 294 GLU A C 1
ATOM 2247 O O . GLU A 1 294 ? -30.133 -9.789 22.747 1.00 97.69 294 GLU A O 1
ATOM 2252 N N . PHE A 1 295 ? -29.200 -11.783 22.255 1.00 97.50 295 PHE A N 1
ATOM 2253 C CA . PHE A 1 295 ? -27.872 -11.260 21.934 1.00 97.50 295 PHE A CA 1
ATOM 2254 C C . PHE A 1 295 ? -27.940 -10.167 20.856 1.00 97.50 295 PHE A C 1
ATOM 2256 O O . PHE A 1 295 ? -27.421 -9.062 21.029 1.00 97.50 295 PHE A O 1
ATOM 2263 N N . SER A 1 296 ? -28.627 -10.447 19.744 1.00 97.25 296 SER A N 1
ATOM 2264 C CA . SER A 1 296 ? -28.790 -9.509 18.630 1.00 97.25 296 SER A CA 1
ATOM 2265 C C . SER A 1 296 ? -29.544 -8.254 19.051 1.00 97.25 296 SER A C 1
ATOM 2267 O O . SER A 1 296 ? -29.114 -7.140 18.743 1.00 97.25 296 SER A O 1
ATOM 2269 N N . THR A 1 297 ? -30.629 -8.417 19.811 1.00 97.25 297 THR A N 1
ATOM 2270 C CA . THR A 1 297 ? -31.416 -7.302 20.351 1.00 97.25 297 THR A CA 1
ATOM 2271 C C . THR A 1 297 ? -30.560 -6.406 21.243 1.00 97.25 297 THR A C 1
ATOM 2273 O O . THR A 1 297 ? -30.560 -5.186 21.066 1.00 97.25 297 THR A O 1
ATOM 2276 N N . PHE A 1 298 ? -29.780 -6.998 22.147 1.00 97.12 298 PHE A N 1
ATOM 2277 C CA . PHE A 1 298 ? -28.892 -6.269 23.042 1.00 97.12 298 PHE A CA 1
ATOM 2278 C C . PHE A 1 298 ? -27.809 -5.495 22.277 1.00 97.12 298 PHE A C 1
ATOM 2280 O O . PHE A 1 298 ? -27.674 -4.285 22.468 1.00 97.12 298 PHE A O 1
ATOM 2287 N N . ILE A 1 299 ? -27.069 -6.141 21.366 1.00 97.12 299 ILE A N 1
ATOM 2288 C CA . ILE A 1 299 ? -25.997 -5.480 20.600 1.00 97.12 299 ILE A CA 1
ATOM 2289 C C . ILE A 1 299 ? -26.554 -4.350 19.725 1.00 97.12 299 ILE A C 1
ATOM 2291 O O . ILE A 1 299 ? -25.992 -3.252 19.703 1.00 97.12 299 ILE A O 1
ATOM 2295 N N . LYS A 1 300 ? -27.693 -4.563 19.054 1.00 97.31 300 LYS A N 1
ATOM 2296 C CA . LYS A 1 300 ? -28.369 -3.511 18.276 1.00 97.31 300 LYS A CA 1
ATOM 2297 C C . LYS A 1 300 ? -28.791 -2.335 19.152 1.00 97.31 300 LYS A C 1
ATOM 2299 O O . LYS A 1 300 ? -28.625 -1.190 18.727 1.00 97.31 300 LYS A O 1
ATOM 2304 N N . ALA A 1 301 ? -29.272 -2.592 20.370 1.00 96.69 301 ALA A N 1
ATOM 2305 C CA . ALA A 1 301 ? -29.585 -1.536 21.328 1.00 96.69 301 ALA A CA 1
ATOM 2306 C C . ALA A 1 301 ? -28.329 -0.718 21.671 1.00 96.69 301 ALA A C 1
ATOM 2308 O O . ALA A 1 301 ? -28.357 0.504 21.523 1.00 96.69 301 ALA A O 1
ATOM 2309 N N . GLN A 1 302 ? -27.200 -1.372 21.990 1.00 96.62 302 GLN A N 1
ATOM 2310 C CA . GLN A 1 302 ? -25.930 -0.684 22.275 1.00 96.62 302 GLN A CA 1
ATOM 2311 C C . GLN A 1 302 ? -25.475 0.226 21.121 1.00 96.62 302 GLN A C 1
ATOM 2313 O O . GLN A 1 302 ? -24.993 1.333 21.367 1.00 96.62 302 GLN A O 1
ATOM 2318 N N . VAL A 1 303 ? -25.643 -0.208 19.866 1.00 95.44 303 VAL A N 1
ATOM 2319 C CA . VAL A 1 303 ? -25.313 0.610 18.685 1.00 95.44 303 VAL A CA 1
ATOM 2320 C C . VAL A 1 303 ? -26.288 1.777 18.525 1.00 95.44 303 VAL A C 1
ATOM 2322 O O . VAL A 1 303 ? -25.864 2.920 18.372 1.00 95.44 303 VAL A O 1
ATOM 2325 N N . SER A 1 304 ? -27.596 1.514 18.596 1.00 95.38 304 SER A N 1
ATOM 2326 C CA . SER A 1 304 ? -28.634 2.537 18.398 1.00 95.38 304 SER A CA 1
ATOM 2327 C C . SER A 1 304 ? -28.625 3.633 19.471 1.00 95.38 304 SER A C 1
ATOM 2329 O O . SER A 1 304 ? -28.951 4.784 19.186 1.00 95.38 304 SER A O 1
ATOM 2331 N N . GLU A 1 305 ? -28.199 3.294 20.690 1.00 95.62 305 GLU A N 1
ATOM 2332 C CA . GLU A 1 305 ? -28.047 4.219 21.815 1.00 95.62 305 GLU A CA 1
ATOM 2333 C C . GLU A 1 305 ? -26.700 4.967 21.802 1.00 95.62 305 GLU A C 1
ATOM 2335 O O . GLU A 1 305 ? -26.441 5.780 22.692 1.00 95.62 305 GLU A O 1
ATOM 2340 N N . GLY A 1 306 ? -25.824 4.702 20.823 1.00 93.75 306 GLY A N 1
ATOM 2341 C CA . GLY A 1 306 ? -24.499 5.321 20.726 1.00 93.75 306 GLY A CA 1
ATOM 2342 C C . GLY A 1 306 ? -23.533 4.882 21.830 1.00 93.75 306 GLY A C 1
ATOM 2343 O O . GLY A 1 306 ? -22.625 5.631 22.192 1.00 93.75 306 GLY A O 1
ATOM 2344 N N . LYS A 1 307 ? -23.733 3.687 22.401 1.00 95.19 307 LYS A N 1
ATOM 2345 C CA . LYS A 1 307 ? -22.872 3.102 23.444 1.00 95.19 307 LYS A CA 1
ATOM 2346 C C . LYS A 1 307 ? -21.738 2.259 22.872 1.00 95.19 307 LYS A C 1
ATOM 2348 O O . LYS A 1 307 ? -20.708 2.127 23.528 1.00 95.19 307 LYS A O 1
ATOM 2353 N N . GLY A 1 308 ? -21.885 1.741 21.657 1.00 94.25 308 GLY A N 1
ATOM 2354 C CA . GLY A 1 308 ? -20.834 1.021 20.943 1.00 94.25 308 GLY A CA 1
ATOM 2355 C C . GLY A 1 308 ? -21.029 1.043 19.433 1.00 94.25 308 GLY A C 1
ATOM 2356 O O . GLY A 1 308 ? -22.003 1.597 18.929 1.00 94.25 308 GLY A O 1
ATOM 2357 N N . ARG A 1 309 ? -20.097 0.428 18.707 1.00 94.62 309 ARG A N 1
ATOM 2358 C CA . ARG A 1 309 ? -20.142 0.327 17.245 1.00 94.62 309 ARG A CA 1
ATOM 2359 C C . ARG A 1 309 ? -19.688 -1.047 16.770 1.00 94.62 309 ARG A C 1
ATOM 2361 O O . ARG A 1 309 ? -18.791 -1.648 17.360 1.00 94.62 309 ARG A O 1
ATOM 2368 N N . LEU A 1 310 ? -20.309 -1.512 15.691 1.00 95.31 310 LEU A N 1
ATOM 2369 C CA . LEU A 1 310 ? -19.927 -2.727 14.971 1.00 95.31 310 LEU A CA 1
ATOM 2370 C C . LEU A 1 310 ? -18.784 -2.445 13.993 1.00 95.31 310 LEU A C 1
ATOM 2372 O O . LEU A 1 310 ? -18.495 -1.290 13.676 1.00 95.31 310 LEU A O 1
ATOM 2376 N N . MET A 1 311 ? -18.151 -3.512 13.503 1.00 92.38 311 MET A N 1
ATOM 2377 C CA . MET A 1 311 ? -17.157 -3.429 12.439 1.00 92.38 311 MET A CA 1
ATOM 2378 C C . MET A 1 311 ? -17.777 -2.762 11.200 1.00 92.38 311 MET A C 1
ATOM 2380 O O . MET A 1 311 ? -18.729 -3.302 10.631 1.00 92.38 311 MET A O 1
ATOM 2384 N N . PRO A 1 312 ? -17.256 -1.607 10.758 1.00 92.31 312 PRO A N 1
ATOM 2385 C CA . PRO A 1 312 ? -17.801 -0.920 9.595 1.00 92.31 312 PRO A CA 1
ATOM 2386 C C . PRO A 1 312 ? -17.525 -1.705 8.303 1.00 92.31 312 PRO A C 1
ATOM 2388 O O . PRO A 1 312 ? -16.549 -2.450 8.199 1.00 92.31 312 PRO A O 1
ATOM 2391 N N . GLY A 1 313 ? -18.399 -1.537 7.307 1.00 87.19 313 GLY A N 1
ATOM 2392 C CA . GLY A 1 313 ? -18.277 -2.196 5.997 1.00 87.19 313 GLY A CA 1
ATOM 2393 C C . GLY A 1 313 ? -18.656 -3.680 5.974 1.00 87.19 313 GLY A C 1
ATOM 2394 O O . GLY A 1 313 ? -18.449 -4.348 4.964 1.00 87.19 313 GLY A O 1
ATOM 2395 N N . GLN A 1 314 ? -19.190 -4.223 7.068 1.00 88.38 314 GLN A N 1
ATOM 2396 C CA . GLN A 1 314 ? -19.755 -5.571 7.118 1.00 88.38 314 GLN A CA 1
ATOM 2397 C C . GLN A 1 314 ? -21.268 -5.506 7.323 1.00 88.38 314 GLN A C 1
ATOM 2399 O O . GLN A 1 314 ? -21.799 -4.522 7.838 1.00 88.38 314 GLN A O 1
ATOM 2404 N N . ASP A 1 315 ? -21.966 -6.563 6.905 1.00 93.38 315 ASP A N 1
ATOM 2405 C CA . ASP A 1 315 ? -23.391 -6.707 7.189 1.00 93.38 315 ASP A CA 1
ATOM 2406 C C . ASP A 1 315 ? -23.601 -6.815 8.715 1.00 93.38 315 ASP A C 1
ATOM 2408 O O . ASP A 1 315 ? -22.994 -7.695 9.338 1.00 93.38 315 ASP A O 1
ATOM 2412 N N . PRO A 1 316 ? -24.412 -5.937 9.340 1.00 94.44 316 PRO A N 1
ATOM 2413 C CA . PRO A 1 316 ? -24.590 -5.938 10.789 1.00 94.44 316 PRO A CA 1
ATOM 2414 C C . PRO A 1 316 ? -25.147 -7.257 11.328 1.00 94.44 316 PRO A C 1
ATOM 2416 O O . PRO A 1 316 ? -24.673 -7.727 12.358 1.00 94.44 316 PRO A O 1
ATOM 2419 N N . GLU A 1 317 ? -26.103 -7.881 10.630 1.00 96.44 317 GLU A N 1
ATOM 2420 C CA . GLU A 1 317 ? -26.707 -9.147 11.066 1.00 96.44 317 GLU A CA 1
ATOM 2421 C C . GLU A 1 317 ? -25.689 -10.281 11.041 1.00 96.44 317 GLU A C 1
ATOM 2423 O O . GLU A 1 317 ? -25.536 -11.003 12.025 1.00 96.44 317 GLU A O 1
ATOM 2428 N N . LYS A 1 318 ? -24.931 -10.399 9.946 1.00 96.38 318 LYS A N 1
ATOM 2429 C CA . LYS A 1 318 ? -23.837 -11.364 9.855 1.00 96.38 318 LYS A CA 1
ATOM 2430 C C . LYS A 1 318 ? -22.775 -11.117 10.925 1.00 96.38 318 LYS A C 1
ATOM 2432 O O . LYS A 1 318 ? -22.344 -12.063 11.569 1.00 96.38 318 LYS A O 1
ATOM 2437 N N . THR A 1 319 ? -22.384 -9.862 11.146 1.00 96.12 319 THR A N 1
ATOM 2438 C CA . THR A 1 319 ? -21.367 -9.501 12.150 1.00 96.12 319 THR A CA 1
ATOM 2439 C C . THR A 1 319 ? -21.810 -9.913 13.552 1.00 96.12 319 THR A C 1
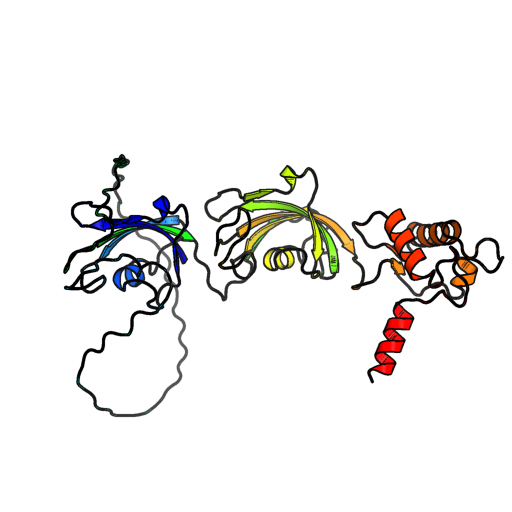ATOM 2441 O O . THR A 1 319 ? -21.040 -10.521 14.288 1.00 96.12 319 THR A O 1
ATOM 2444 N N . ILE A 1 320 ? -23.065 -9.632 13.908 1.00 97.31 320 ILE A N 1
ATOM 2445 C CA . ILE A 1 320 ? -23.661 -10.041 15.185 1.00 97.31 320 ILE A CA 1
ATOM 2446 C C . ILE A 1 320 ? -23.759 -11.569 15.282 1.00 97.31 320 ILE A C 1
ATOM 2448 O O . ILE A 1 320 ? -23.473 -12.128 16.338 1.00 97.31 320 ILE A O 1
ATOM 2452 N N . GLY A 1 321 ? -24.120 -12.254 14.195 1.00 97.00 321 GLY A N 1
ATOM 2453 C CA . GLY A 1 321 ? -24.137 -13.716 14.137 1.00 97.00 321 GLY A CA 1
ATOM 2454 C C . GLY A 1 321 ? -22.753 -14.333 14.364 1.00 97.00 321 GLY A C 1
ATOM 2455 O O . GLY A 1 321 ? -22.620 -15.254 15.165 1.00 97.00 321 GLY A O 1
ATOM 2456 N N . ASP A 1 322 ? -21.716 -13.786 13.728 1.00 96.06 322 ASP A N 1
ATOM 2457 C CA . ASP A 1 322 ? -20.324 -14.204 13.922 1.00 96.06 322 ASP A CA 1
ATOM 2458 C C . ASP A 1 322 ? -19.870 -13.928 15.372 1.00 96.06 322 ASP A C 1
ATOM 2460 O O . ASP A 1 322 ? -19.182 -14.745 15.983 1.00 96.06 322 ASP A O 1
ATOM 2464 N N . MET A 1 323 ? -20.287 -12.800 15.966 1.00 96.06 323 MET A N 1
ATOM 2465 C CA . MET A 1 323 ? -20.040 -12.498 17.383 1.00 96.06 323 MET A CA 1
ATOM 2466 C C . MET A 1 323 ? -20.693 -13.524 18.311 1.00 96.06 323 MET A C 1
ATOM 2468 O O . MET A 1 323 ? -20.029 -13.995 19.230 1.00 96.06 323 MET A O 1
ATOM 2472 N N . PHE A 1 324 ? -21.956 -13.879 18.063 1.00 97.12 324 PHE A N 1
ATOM 2473 C CA . PHE A 1 324 ? -22.674 -14.890 18.836 1.00 97.12 324 PHE A CA 1
ATOM 2474 C C . PHE A 1 324 ? -21.962 -16.245 18.760 1.00 97.12 324 PHE A C 1
ATOM 2476 O O . PHE A 1 324 ? -21.656 -16.834 19.790 1.00 97.12 324 PHE A O 1
ATOM 2483 N N . GLN A 1 325 ? -21.612 -16.701 17.554 1.00 95.62 325 GLN A N 1
ATOM 2484 C CA . GLN A 1 325 ? -20.917 -17.979 17.348 1.00 95.62 325 GLN A CA 1
ATOM 2485 C C . GLN A 1 325 ? -19.545 -18.037 18.033 1.00 95.62 325 GLN A C 1
ATOM 2487 O O . GLN A 1 325 ? -19.115 -19.106 18.453 1.00 95.62 325 GLN A O 1
ATOM 2492 N N . ASN A 1 326 ? -18.850 -16.903 18.160 1.00 94.12 326 ASN A N 1
ATOM 2493 C CA . ASN A 1 326 ? -17.587 -16.839 18.898 1.00 94.12 326 ASN A CA 1
ATOM 2494 C C . ASN A 1 326 ? -17.773 -16.979 20.422 1.00 94.12 326 ASN A C 1
ATOM 2496 O O . ASN A 1 326 ? -16.822 -17.345 21.113 1.00 94.12 326 ASN A O 1
ATOM 2500 N N . GLN A 1 327 ? -18.959 -16.655 20.946 1.00 94.50 327 GLN A N 1
ATOM 2501 C CA . GLN A 1 327 ? -19.300 -16.771 22.368 1.00 94.50 327 GLN A CA 1
ATOM 2502 C C . GLN A 1 327 ? -19.953 -18.125 22.696 1.00 94.50 327 GLN A C 1
ATOM 2504 O O . GLN A 1 327 ? -19.662 -18.684 23.746 1.00 94.50 327 GLN A O 1
ATOM 2509 N N . ASP A 1 328 ? -20.762 -18.687 21.791 1.00 96.06 328 ASP A N 1
ATOM 2510 C CA . ASP A 1 328 ? -21.357 -20.031 21.887 1.00 96.06 328 ASP A CA 1
ATOM 2511 C C . ASP A 1 328 ? -20.290 -21.126 21.661 1.00 96.06 328 ASP A C 1
ATOM 2513 O O . ASP A 1 328 ? -20.167 -21.748 20.601 1.00 96.06 328 ASP A O 1
ATOM 2517 N N . ARG A 1 329 ? -19.433 -21.311 22.672 1.00 92.19 329 ARG A N 1
ATOM 2518 C CA . ARG A 1 329 ? -18.255 -22.194 22.621 1.00 92.19 329 ARG A CA 1
ATOM 2519 C C . ARG A 1 329 ? -18.632 -23.664 22.523 1.00 92.19 329 ARG A C 1
ATOM 2521 O O . ARG A 1 329 ? -17.867 -24.449 21.955 1.00 92.19 329 ARG A O 1
ATOM 2528 N N . ASN A 1 330 ? -19.760 -24.044 23.114 1.00 94.31 330 ASN A N 1
ATOM 2529 C CA . ASN A 1 330 ? -20.230 -25.421 23.126 1.00 94.31 330 ASN A CA 1
ATOM 2530 C C . ASN A 1 330 ? -21.146 -25.751 21.918 1.00 94.31 330 ASN A C 1
ATOM 2532 O O . ASN A 1 330 ? -21.381 -26.935 21.659 1.00 94.31 330 ASN A O 1
ATOM 2536 N N . GLN A 1 331 ? -21.560 -24.735 21.146 1.00 94.06 331 GLN A N 1
ATOM 2537 C CA . GLN A 1 331 ? -22.406 -24.819 19.950 1.00 94.06 331 GLN A CA 1
ATOM 2538 C C . GLN A 1 331 ? -23.817 -25.365 20.214 1.00 94.06 331 GLN A C 1
ATOM 2540 O O . GLN A 1 331 ? -24.383 -26.070 19.370 1.00 94.06 331 GLN A O 1
ATOM 2545 N N . ASP A 1 332 ? -24.392 -25.076 21.379 1.00 96.00 332 ASP A N 1
ATOM 2546 C CA . ASP A 1 332 ? -25.750 -25.481 21.749 1.00 96.00 332 ASP A CA 1
ATOM 2547 C C . ASP A 1 332 ? -26.819 -24.441 21.377 1.00 96.00 332 ASP A C 1
ATOM 2549 O O . ASP A 1 332 ? -28.017 -24.704 21.533 1.00 96.00 332 ASP A O 1
ATOM 2553 N N . GLY A 1 333 ? -26.407 -23.306 20.803 1.00 96.31 333 GLY A N 1
ATOM 2554 C CA . GLY A 1 333 ? -27.293 -22.253 20.329 1.00 96.31 333 GLY A CA 1
ATOM 2555 C C . GLY A 1 333 ? -27.706 -21.255 21.406 1.00 96.31 333 GLY A C 1
ATOM 2556 O O . GLY A 1 333 ? -28.663 -20.509 21.183 1.00 96.31 333 GLY A O 1
ATOM 2557 N N . LYS A 1 334 ? -27.014 -21.210 22.547 1.00 96.25 334 LYS A N 1
ATOM 2558 C CA . LYS A 1 334 ? -27.214 -20.221 23.615 1.00 96.25 334 LYS A CA 1
ATOM 2559 C C . LYS A 1 334 ? -25.880 -19.847 24.259 1.00 96.25 334 LYS A C 1
ATOM 2561 O O . LYS A 1 334 ? -24.917 -20.590 24.201 1.00 96.25 334 LYS A O 1
ATOM 2566 N N . ILE A 1 335 ? -25.831 -18.664 24.864 1.00 96.31 335 ILE A N 1
ATOM 2567 C CA . ILE A 1 335 ? -24.684 -18.209 25.652 1.00 96.31 335 ILE A CA 1
ATOM 2568 C C . ILE A 1 335 ? -25.081 -18.250 27.121 1.00 96.31 335 ILE A C 1
ATOM 2570 O O . ILE A 1 335 ? -26.080 -17.655 27.527 1.00 96.31 335 ILE A O 1
ATOM 2574 N N . THR A 1 336 ? -24.278 -18.933 27.924 1.00 95.62 336 THR A N 1
ATOM 2575 C CA . THR A 1 336 ? -24.395 -18.952 29.384 1.00 95.62 336 THR A CA 1
ATOM 2576 C C . THR A 1 336 ? -23.393 -17.995 30.037 1.00 95.62 336 THR A C 1
ATOM 2578 O O . THR A 1 336 ? -22.459 -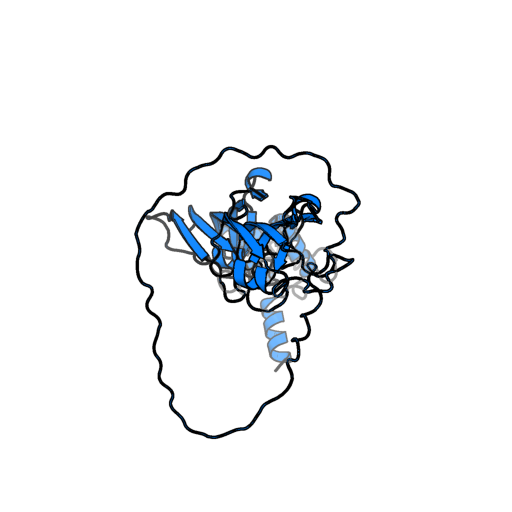17.504 29.399 1.00 95.62 336 THR A O 1
ATO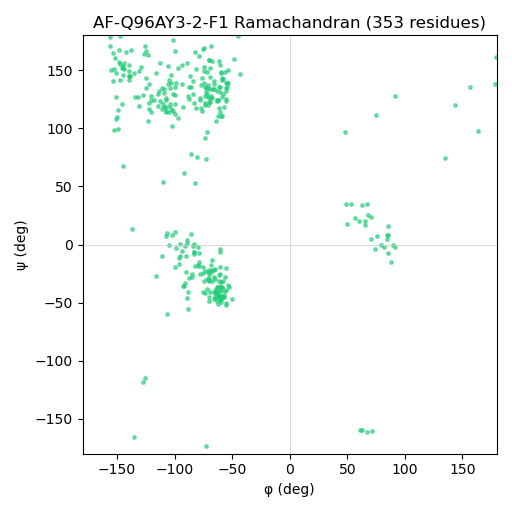M 2581 N N . VAL A 1 337 ? -23.572 -17.714 31.332 1.00 92.56 337 VAL A N 1
ATOM 2582 C CA . VAL A 1 337 ? -22.693 -16.794 32.081 1.00 92.56 337 VAL A CA 1
ATOM 2583 C C . VAL A 1 337 ? -21.222 -17.226 32.064 1.00 92.56 337 VAL A C 1
ATOM 2585 O O . VAL A 1 337 ? -20.340 -16.374 32.050 1.00 92.56 337 VAL A O 1
ATOM 2588 N N . ASP A 1 338 ? -20.961 -18.534 32.010 1.00 91.69 338 ASP A N 1
ATOM 2589 C CA . ASP A 1 338 ? -19.609 -19.103 31.989 1.00 91.69 338 ASP A CA 1
ATOM 2590 C C . ASP A 1 338 ? -18.947 -19.019 30.598 1.00 91.69 338 ASP A C 1
ATOM 2592 O O . ASP A 1 338 ? -17.726 -19.144 30.474 1.00 91.69 338 ASP A O 1
ATOM 2596 N N . GLU A 1 339 ? -19.738 -18.822 29.541 1.00 92.44 339 GLU A N 1
ATOM 2597 C CA . GLU A 1 339 ? -19.259 -18.715 28.159 1.00 92.44 339 GLU A CA 1
ATOM 2598 C C . GLU A 1 339 ? -18.959 -17.279 27.750 1.00 92.44 339 GLU A C 1
ATOM 2600 O O . GLU A 1 339 ? -18.033 -17.048 26.966 1.00 92.44 339 GLU A O 1
ATOM 2605 N N . LEU A 1 340 ? -19.721 -16.325 28.294 1.00 92.38 340 LEU A N 1
ATOM 2606 C CA . LEU A 1 340 ? -19.576 -14.912 27.987 1.00 92.38 340 LEU A CA 1
ATOM 2607 C C . LEU A 1 340 ? -18.211 -14.396 28.456 1.00 92.38 340 LEU A C 1
ATOM 2609 O O . LEU A 1 340 ? -17.989 -14.159 29.643 1.00 92.38 340 LEU A O 1
ATOM 2613 N N . LYS A 1 341 ? -17.308 -14.156 27.503 1.00 89.88 341 LYS A N 1
ATOM 2614 C CA . LYS A 1 341 ? -15.982 -13.596 27.769 1.00 89.88 341 LYS A CA 1
ATOM 2615 C C . LYS A 1 341 ? -15.648 -12.491 26.779 1.00 89.88 341 LYS A C 1
ATOM 2617 O O . LYS A 1 341 ? -15.719 -12.677 25.560 1.00 89.88 341 LYS A O 1
ATOM 2622 N N . LEU A 1 342 ? -15.275 -11.323 27.301 1.00 89.44 342 LEU A N 1
ATOM 2623 C CA . LEU A 1 342 ? -14.856 -10.204 26.469 1.00 89.44 342 LEU A CA 1
ATOM 2624 C C . LEU A 1 342 ? -13.435 -10.426 25.958 1.00 89.44 342 LEU A C 1
ATOM 2626 O O . LEU A 1 342 ? -12.534 -10.802 26.704 1.00 89.44 342 LEU A O 1
ATOM 2630 N N . LYS A 1 343 ? -13.222 -10.116 24.678 1.00 86.38 343 LYS A N 1
ATOM 2631 C CA . LYS A 1 343 ? -11.897 -10.186 24.054 1.00 86.38 343 LYS A CA 1
ATOM 2632 C C . LYS A 1 343 ? -10.876 -9.274 24.750 1.00 86.38 343 LYS A C 1
ATOM 2634 O O . LYS A 1 343 ? -9.706 -9.622 24.793 1.00 86.38 343 LYS A O 1
ATOM 2639 N N . SER A 1 344 ? -11.308 -8.133 25.298 1.00 84.19 344 SER A N 1
ATOM 2640 C CA . SER A 1 344 ? -10.448 -7.247 26.099 1.00 84.19 344 SER A CA 1
ATOM 2641 C C . SER A 1 344 ? -9.842 -7.980 27.289 1.00 84.19 344 SER A C 1
ATOM 2643 O O . SER A 1 344 ? -8.646 -7.875 27.526 1.00 84.19 344 SER A O 1
ATOM 2645 N N . ASP A 1 345 ? -10.657 -8.774 27.976 1.00 84.25 345 ASP A N 1
ATOM 2646 C CA . ASP A 1 345 ? -10.260 -9.494 29.181 1.00 84.25 345 ASP A CA 1
ATOM 2647 C C . ASP A 1 345 ? -9.316 -10.646 28.802 1.00 84.25 345 ASP A C 1
ATOM 2649 O O . ASP A 1 345 ? -8.313 -10.883 29.465 1.00 84.25 345 ASP A O 1
ATOM 2653 N N . GLU A 1 346 ? -9.576 -11.315 27.671 1.00 83.88 346 GLU A N 1
ATOM 2654 C CA . GLU A 1 346 ? -8.663 -12.317 27.099 1.00 83.88 346 GLU A CA 1
ATOM 2655 C C . GLU A 1 346 ? -7.317 -11.716 26.665 1.00 83.88 346 GLU A C 1
ATOM 2657 O O . GLU A 1 346 ? -6.264 -12.320 26.883 1.00 83.88 346 GLU A O 1
ATOM 2662 N N . ASP A 1 347 ? -7.336 -10.536 26.040 1.00 82.69 347 ASP A N 1
ATOM 2663 C CA . ASP A 1 347 ? -6.129 -9.830 25.615 1.00 82.69 347 ASP A CA 1
ATOM 2664 C C . ASP A 1 347 ? -5.302 -9.378 26.837 1.00 82.69 347 ASP A C 1
ATOM 2666 O O . ASP A 1 347 ? -4.077 -9.522 26.819 1.00 82.69 347 ASP A O 1
ATOM 2670 N N . GLU A 1 348 ? -5.946 -8.889 27.904 1.00 81.75 348 GLU A N 1
ATOM 2671 C CA . GLU A 1 348 ? -5.298 -8.525 29.173 1.00 81.75 348 GLU A CA 1
ATOM 2672 C C . GLU A 1 348 ? -4.689 -9.742 29.886 1.00 81.75 348 GLU A C 1
ATOM 2674 O O . GLU A 1 348 ? -3.528 -9.692 30.300 1.00 81.75 348 GLU A O 1
ATOM 2679 N N . GLU A 1 349 ? -5.422 -10.856 29.980 1.00 79.50 349 GLU A N 1
ATOM 2680 C CA . GLU A 1 349 ? -4.915 -12.112 30.548 1.00 79.50 349 GLU A CA 1
ATOM 2681 C C . GLU A 1 349 ? -3.671 -12.608 29.802 1.00 79.50 349 GLU A C 1
ATOM 2683 O O . GLU A 1 349 ? -2.666 -12.944 30.430 1.00 79.50 349 GLU A O 1
ATOM 2688 N N . ARG A 1 350 ? -3.687 -12.584 28.463 1.00 78.88 350 ARG A N 1
ATOM 2689 C CA . ARG A 1 350 ? -2.532 -13.006 27.662 1.00 78.88 350 ARG A CA 1
ATOM 2690 C C . ARG A 1 350 ? -1.310 -12.115 27.895 1.00 78.88 350 ARG A C 1
ATOM 2692 O O . ARG A 1 350 ? -0.200 -12.627 27.990 1.00 78.88 350 ARG A O 1
ATOM 2699 N N . VAL A 1 351 ? -1.492 -10.796 28.004 1.00 75.06 351 VAL A N 1
ATOM 2700 C CA . VAL A 1 351 ? -0.384 -9.870 28.313 1.00 75.06 351 VAL A CA 1
ATOM 2701 C C . VAL A 1 351 ? 0.212 -10.170 29.689 1.00 75.06 351 VAL A C 1
ATOM 2703 O O . VAL A 1 351 ? 1.426 -10.079 29.860 1.00 75.06 351 VAL A O 1
ATOM 2706 N N . HIS A 1 352 ? -0.615 -10.550 30.663 1.00 69.31 352 HIS A N 1
ATOM 2707 C CA . HIS A 1 352 ? -0.141 -10.949 31.986 1.00 69.31 352 HIS A CA 1
ATOM 2708 C C . HIS A 1 352 ? 0.595 -12.295 31.996 1.00 69.31 352 HIS A C 1
ATOM 2710 O O . HIS A 1 352 ? 1.496 -12.459 32.813 1.00 69.31 352 HIS A O 1
ATOM 2716 N N . GLU A 1 353 ? 0.248 -13.234 31.113 1.00 69.81 353 GLU A N 1
ATOM 2717 C CA . GLU A 1 353 ? 0.951 -14.519 30.973 1.00 69.81 353 GLU A CA 1
ATOM 2718 C C . GLU A 1 353 ? 2.275 -14.419 30.193 1.00 69.81 353 GLU A C 1
ATOM 2720 O O . GLU A 1 353 ? 3.164 -15.250 30.383 1.00 69.81 353 GLU A O 1
ATOM 2725 N N . GLU A 1 354 ? 2.422 -13.424 29.312 1.00 68.62 354 GLU A N 1
ATOM 2726 C CA . GLU A 1 354 ? 3.645 -13.191 28.527 1.00 68.62 354 GLU A CA 1
ATOM 2727 C C . GLU A 1 354 ? 4.740 -12.400 29.284 1.00 68.62 354 GLU A C 1
ATOM 2729 O O . GLU A 1 354 ? 5.866 -12.292 28.784 1.00 68.62 354 GLU A O 1
ATOM 2734 N N . LEU A 1 355 ? 4.435 -11.870 30.478 1.00 54.28 355 LEU A N 1
ATOM 2735 C CA . LEU A 1 355 ? 5.364 -11.172 31.388 1.00 54.28 355 LEU A CA 1
ATOM 2736 C C . LEU A 1 355 ? 5.916 -12.105 32.474 1.00 54.28 355 LEU A C 1
ATOM 2738 O O . LEU A 1 355 ? 7.120 -11.952 32.800 1.00 54.28 355 LEU A O 1
#

Sequence (355 aa):
MRYHYNGSLMDGTLF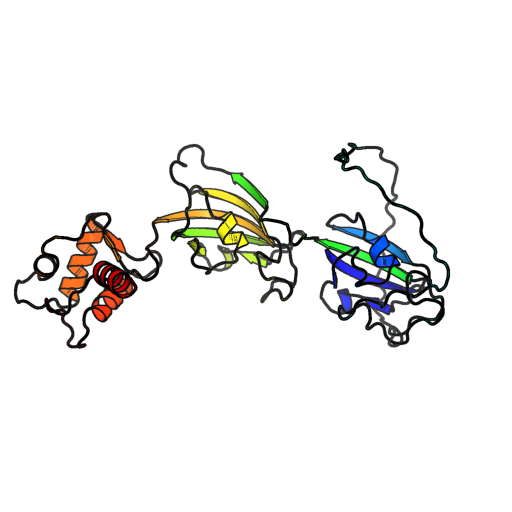DSSYSRNHTYNTYIGQGYIIPGMDQGLQGACMGERRRITIPPHLAYGENGTDSIGFLQGSAPLRPFRSGEGQPSLGREGGYGKTEPAYPQDPAVLGASVSSPVKWASHADPQGDKIPGSAVLIFNVHVIDFHNPADVVEIRTLSRPSETCNETTKLGDFVRYHYNCSLLDGTQLFTSHDYGAPQEATLGANKVIEGLDTGLQGMCVGERRQLIVPPHLAHGESGARGVPGSAVLLFEVELVSREDGLPTGYLFVWHKDPPANLFEDMDLNKDGEVPPEEFSTFIKAQVSEGKGRLMPGQDPEKTIGDMFQNQDRNQDGKITVDELKLKSDEDEERVHEEL

Radius of gyration: 31.25 Å; Cα contacts (8 Å, |Δi|>4): 595; chains: 1; bounding box: 88×57×78 Å

Mean predicted aligned error: 12.78 Å

Nearest PDB structures (foldseek):
  4ipx-assembly1_A  TM=9.249E-01  e=1.478E-11  Homo sapiens
  7dki-assembly2_B  TM=9.196E-01  e=4.409E-11  Bombyx mori
  1bkf-assembly1_A-2  TM=9.355E-01  e=1.241E-10  Homo sapiens
  1tco-assembly1_C  TM=9.379E-01  e=1.475E-10  Bos taurus
  1fkl-assembly1_A  TM=9.204E-01  e=1.563E-10  Bos taurus

Solvent-accessible surface area (backbone atoms only — not comparable to full-atom values): 21232 Å² total; per-residue (Å²): 59,32,26,38,39,39,33,21,40,84,91,62,54,57,47,49,45,30,67,82,68,76,46,68,48,74,48,67,76,82,70,53,50,47,48,58,34,58,36,60,62,54,59,91,65,52,73,68,36,74,48,79,41,78,28,52,18,90,32,58,55,27,72,74,26,39,82,58,77,56,68,76,65,83,78,68,68,69,76,78,82,81,78,80,89,86,84,86,90,86,81,86,88,87,82,92,78,92,77,86,86,81,84,81,81,84,87,84,92,80,87,82,83,89,75,78,88,83,82,82,79,94,70,87,60,94,70,25,49,54,46,58,47,57,44,46,38,37,35,46,35,37,32,57,42,74,71,56,94,84,63,66,62,45,76,43,79,74,44,68,58,89,88,72,62,87,59,57,39,50,79,40,24,32,36,30,27,40,41,40,35,24,38,81,86,64,54,73,68,50,46,28,71,82,73,75,47,63,44,75,49,47,32,83,66,78,80,62,45,58,26,58,45,60,63,53,45,67,40,30,66,62,20,27,35,38,32,42,24,41,18,88,35,54,52,28,70,79,23,51,98,88,42,61,47,53,44,48,36,34,33,43,37,33,32,68,43,76,45,85,43,55,66,91,94,48,63,62,48,56,78,57,83,73,65,92,55,50,64,62,73,29,26,79,85,70,80,69,56,29,36,67,69,38,48,46,52,40,54,51,47,37,40,77,72,68,45,27,46,65,44,75,97,56,60,66,68,60,52,48,50,54,51,48,57,71,34,24,79,86,69,80,68,46,35,38,77,91,44,63,72,58,67,66,58,54,52,50,52,50,57,62,71,76,107

Foldseek 3Di:
DWKWKWKAFPVRQTQDTVVVVVATQDDDAPPQLAQQQVSVQCPPDDAQDKDKGKAWQVSPVAQAWDLAPCSSPDPDHDDPDDDDDDDDDDDDDDDDDDDDDDDDDDDDDDDDDDDDDDDDDPDNDPSSGTDHGRTIMIMTMGHNDDDDPPDAKDKDWPDADPPFPPDWADQQKKFFKWKWKAFPVRHTQDTPVVVVGTDIDHQPPPPAQQQVSVRRGRGDQQIKMKIFAFQVSHVAQPADDRGHGRTTMIMIMHTHDIDRADPPPDFKDFPDDADPPNQVLLPPVPPQKRALVSQLVSRVVCVVVNGMDGGPPDDSSVSSVVVQVQQPPVPPRIHGPVSDDDVVVVVVVVVVVVD